Protein AF-A0A2D6Q7M4-F1 (afdb_monomer_lite)

Structure (mmCIF, N/CA/C/O backbone):
data_AF-A0A2D6Q7M4-F1
#
_entry.id   AF-A0A2D6Q7M4-F1
#
loop_
_atom_site.group_PDB
_atom_site.id
_atom_site.type_symbol
_atom_site.label_atom_id
_atom_site.label_alt_id
_atom_site.label_comp_id
_atom_site.label_asym_id
_atom_site.label_entity_id
_atom_site.label_seq_id
_atom_site.pdbx_PDB_ins_code
_atom_site.Cartn_x
_atom_site.Cartn_y
_atom_site.Cartn_z
_atom_site.occupancy
_atom_site.B_iso_or_equiv
_atom_site.auth_seq_id
_atom_site.auth_comp_id
_atom_site.auth_asym_id
_atom_site.auth_atom_id
_atom_site.pdbx_PDB_model_num
ATOM 1 N N . MET A 1 1 ? -17.958 -10.538 -8.374 1.00 34.22 1 MET A N 1
ATOM 2 C CA . MET A 1 1 ? -17.768 -9.657 -7.205 1.00 34.22 1 MET A CA 1
ATOM 3 C C . MET A 1 1 ? -17.890 -10.522 -5.965 1.00 34.22 1 MET A C 1
ATOM 5 O O . MET A 1 1 ? -18.930 -11.146 -5.793 1.00 34.22 1 MET A O 1
ATOM 9 N N . ALA A 1 2 ? -16.810 -10.677 -5.197 1.00 39.53 2 ALA A N 1
ATOM 10 C CA . ALA A 1 2 ? -16.852 -11.401 -3.929 1.00 39.53 2 ALA A CA 1
ATOM 11 C C . ALA A 1 2 ? -17.559 -10.522 -2.887 1.00 39.53 2 ALA A C 1
ATOM 13 O O . ALA A 1 2 ? -17.272 -9.333 -2.794 1.00 39.53 2 ALA A O 1
ATOM 14 N N . TYR A 1 3 ? -18.517 -11.087 -2.154 1.00 42.38 3 TYR A N 1
ATOM 15 C CA . TYR A 1 3 ? -19.223 -10.378 -1.090 1.00 42.38 3 TYR A CA 1
ATOM 16 C C . TYR A 1 3 ? -18.266 -10.166 0.087 1.00 42.38 3 TYR A C 1
ATOM 18 O O . TYR A 1 3 ? -17.874 -11.138 0.734 1.00 42.38 3 TYR A O 1
ATOM 26 N N . LEU A 1 4 ? -17.894 -8.912 0.359 1.00 48.47 4 LEU A N 1
ATOM 27 C CA . LEU A 1 4 ? -17.073 -8.555 1.515 1.00 48.47 4 LEU A CA 1
ATOM 28 C C . LEU A 1 4 ? -17.802 -8.967 2.797 1.00 48.47 4 LEU A C 1
ATOM 30 O O . LEU A 1 4 ? -18.926 -8.538 3.072 1.00 48.47 4 LEU A O 1
ATOM 34 N N . ASN A 1 5 ? -17.164 -9.815 3.603 1.00 51.78 5 ASN A N 1
ATOM 35 C CA . ASN A 1 5 ? -17.681 -10.137 4.922 1.00 51.78 5 ASN A CA 1
ATOM 36 C C . ASN A 1 5 ? -17.355 -8.978 5.866 1.00 51.78 5 ASN A C 1
ATOM 38 O O . ASN A 1 5 ? -16.282 -8.921 6.469 1.00 51.78 5 ASN A O 1
ATOM 42 N N . LEU A 1 6 ? -18.298 -8.047 5.995 1.00 57.44 6 LEU A N 1
ATOM 43 C CA . LEU A 1 6 ? -18.108 -6.844 6.799 1.00 57.44 6 LEU A CA 1
ATOM 44 C C . LEU A 1 6 ? -17.857 -7.149 8.282 1.00 57.44 6 LEU A C 1
ATOM 46 O O . LEU A 1 6 ? -17.349 -6.276 8.968 1.00 57.44 6 LEU A O 1
ATOM 50 N N . ASN A 1 7 ? -18.153 -8.356 8.789 1.00 57.91 7 ASN A N 1
ATOM 51 C CA . ASN A 1 7 ? -17.994 -8.717 10.207 1.00 57.91 7 ASN A CA 1
ATOM 52 C C . ASN A 1 7 ? -16.556 -9.046 10.640 1.00 57.91 7 ASN A C 1
ATOM 54 O O . ASN A 1 7 ? -16.336 -9.315 11.822 1.00 57.91 7 ASN A O 1
ATOM 58 N N . LYS A 1 8 ? -15.587 -9.040 9.722 1.00 81.75 8 LYS A N 1
ATOM 59 C CA . LYS A 1 8 ? -14.174 -9.317 10.012 1.00 81.75 8 LYS A CA 1
ATOM 60 C C . LYS A 1 8 ? -13.325 -8.052 9.892 1.00 81.75 8 LYS A C 1
ATOM 62 O O . LYS A 1 8 ? -13.772 -7.050 9.341 1.00 81.75 8 LYS A O 1
ATOM 67 N N . PHE A 1 9 ? -12.113 -8.105 10.439 1.00 90.75 9 PHE A N 1
ATOM 68 C CA . PHE A 1 9 ? -11.094 -7.111 10.112 1.00 90.75 9 PHE A CA 1
ATOM 69 C C . PHE A 1 9 ? -10.709 -7.235 8.637 1.00 90.75 9 PHE A C 1
ATOM 71 O O . PHE A 1 9 ? -10.674 -8.343 8.103 1.00 90.75 9 PHE A O 1
ATOM 78 N N . HIS A 1 10 ? -10.405 -6.099 8.020 1.00 94.69 10 HIS A N 1
ATOM 79 C CA . HIS A 1 10 ? -9.855 -6.007 6.671 1.00 94.69 10 HIS A CA 1
ATOM 80 C C . HIS A 1 10 ? -8.470 -5.391 6.747 1.00 94.69 10 HIS A C 1
ATOM 82 O O . HIS A 1 10 ? -8.226 -4.454 7.513 1.00 94.69 10 HIS A O 1
ATOM 88 N N . TYR A 1 11 ? -7.564 -5.942 5.960 1.00 96.69 11 TYR A N 1
ATOM 89 C CA . TYR A 1 11 ? -6.161 -5.587 5.947 1.00 96.69 11 TYR A CA 1
ATOM 90 C C . TYR A 1 11 ? -5.856 -4.794 4.685 1.00 96.69 11 TYR A C 1
ATOM 92 O O . TYR A 1 11 ? -6.189 -5.220 3.581 1.00 96.69 11 TYR A O 1
ATOM 100 N N . PHE A 1 12 ? -5.181 -3.665 4.860 1.00 97.62 12 PHE A N 1
ATOM 101 C CA . PHE A 1 12 ? -4.777 -2.765 3.790 1.00 97.62 12 PHE A CA 1
ATOM 102 C C . PHE A 1 12 ? -3.256 -2.661 3.779 1.00 97.62 12 PHE A C 1
ATOM 104 O O . PHE A 1 12 ? -2.661 -2.339 4.802 1.00 97.62 12 PHE A O 1
ATOM 111 N N . GLY A 1 13 ? -2.621 -2.944 2.647 1.00 97.38 13 GLY A N 1
ATOM 112 C CA . GLY A 1 13 ? -1.181 -2.797 2.439 1.00 97.38 13 GLY A CA 1
ATOM 113 C C . GLY A 1 13 ? -0.891 -1.611 1.537 1.00 97.38 13 GLY A C 1
ATOM 114 O O . GLY A 1 13 ? -1.535 -1.464 0.501 1.00 97.38 13 GLY A O 1
ATOM 115 N N . PHE A 1 14 ? 0.077 -0.787 1.921 1.00 96.25 14 PHE A N 1
ATOM 116 C CA . PHE A 1 14 ? 0.452 0.415 1.191 1.00 96.25 14 PHE A CA 1
ATOM 117 C C . PHE A 1 14 ? 1.940 0.451 0.891 1.00 96.25 14 PHE A C 1
ATOM 119 O O . PHE A 1 14 ? 2.765 0.271 1.789 1.00 96.25 14 PHE A O 1
ATOM 126 N N . ASP A 1 15 ? 2.253 0.784 -0.356 1.00 94.31 15 ASP A N 1
ATOM 127 C CA . ASP A 1 15 ? 3.590 1.185 -0.771 1.00 94.31 15 ASP A CA 1
ATOM 128 C C . ASP A 1 15 ? 3.511 2.236 -1.888 1.00 94.31 15 ASP A C 1
ATOM 130 O O . ASP A 1 15 ? 2.469 2.445 -2.528 1.00 94.31 15 ASP A O 1
ATOM 134 N N . GLU A 1 16 ? 4.618 2.933 -2.108 1.00 89.44 16 GLU A N 1
ATOM 135 C CA . GLU A 1 16 ? 4.737 4.026 -3.049 1.00 89.44 16 GLU A CA 1
ATOM 136 C C . GLU A 1 16 ? 5.893 3.832 -4.035 1.00 89.44 16 GLU A C 1
ATOM 138 O O . GLU A 1 16 ? 6.992 3.393 -3.708 1.00 89.44 16 GLU A O 1
ATOM 143 N N . SER A 1 17 ? 5.675 4.249 -5.280 1.00 84.94 17 SER A N 1
ATOM 144 C CA . SER A 1 17 ? 6.716 4.273 -6.298 1.00 84.94 17 SER A CA 1
ATOM 145 C C . SER A 1 17 ? 6.832 5.661 -6.919 1.00 84.94 17 SER A C 1
ATOM 147 O O . SER A 1 17 ? 5.841 6.217 -7.411 1.00 84.94 17 SER A O 1
ATOM 149 N N . PRO A 1 18 ? 8.036 6.258 -6.944 1.00 80.69 18 PRO A N 1
ATOM 150 C CA . PRO A 1 18 ? 8.239 7.515 -7.643 1.00 80.69 18 PRO A CA 1
ATOM 151 C C . PRO A 1 18 ? 8.069 7.289 -9.144 1.00 80.69 18 PRO A C 1
ATOM 153 O O . PRO A 1 18 ? 8.529 6.284 -9.684 1.00 80.69 18 PRO A O 1
ATOM 156 N N . ILE A 1 19 ? 7.473 8.250 -9.849 1.00 72.06 19 ILE A N 1
ATOM 157 C CA . ILE A 1 19 ? 7.369 8.202 -11.314 1.00 72.06 19 ILE A CA 1
ATOM 158 C C . ILE A 1 19 ? 8.731 8.544 -11.944 1.00 72.06 19 ILE A C 1
ATOM 160 O O . ILE A 1 19 ? 9.116 7.911 -12.913 1.00 72.06 19 ILE A O 1
ATOM 164 N N . GLY A 1 20 ? 9.559 9.390 -11.326 1.00 63.56 20 GLY A N 1
ATOM 165 C CA . GLY A 1 20 ? 10.880 9.766 -11.858 1.00 63.56 20 GLY A CA 1
ATOM 166 C C . GLY A 1 20 ? 10.813 10.861 -12.936 1.00 63.56 20 GLY A C 1
ATOM 167 O O . GLY A 1 20 ? 9.737 11.213 -13.414 1.00 63.56 20 GLY A O 1
ATOM 168 N N . GLY A 1 21 ? 11.969 11.445 -13.280 1.00 57.97 21 GLY A N 1
ATOM 169 C CA . GLY A 1 21 ? 12.084 12.605 -14.181 1.00 57.97 21 GLY A CA 1
ATOM 170 C C . GLY A 1 21 ? 11.913 13.967 -13.484 1.00 57.97 21 GLY A C 1
ATOM 171 O O . GLY A 1 21 ? 11.967 14.075 -12.260 1.00 57.97 21 GLY A O 1
ATOM 172 N N . ASN A 1 22 ? 11.708 15.037 -14.264 1.00 48.62 22 ASN A N 1
ATOM 173 C CA . ASN A 1 22 ? 11.383 16.373 -13.730 1.00 48.62 22 ASN A CA 1
ATOM 174 C C . ASN A 1 22 ? 9.981 16.441 -13.103 1.00 48.62 22 ASN A C 1
ATOM 176 O O . ASN A 1 22 ? 9.706 17.350 -12.317 1.00 48.62 22 ASN A O 1
ATOM 180 N N . SER A 1 23 ? 9.108 15.482 -13.432 1.00 51.06 23 SER A N 1
ATOM 181 C CA . SER A 1 23 ? 7.835 15.292 -12.754 1.00 51.06 23 SER A CA 1
ATOM 182 C C . SER A 1 23 ? 8.093 14.620 -11.422 1.00 51.06 23 SE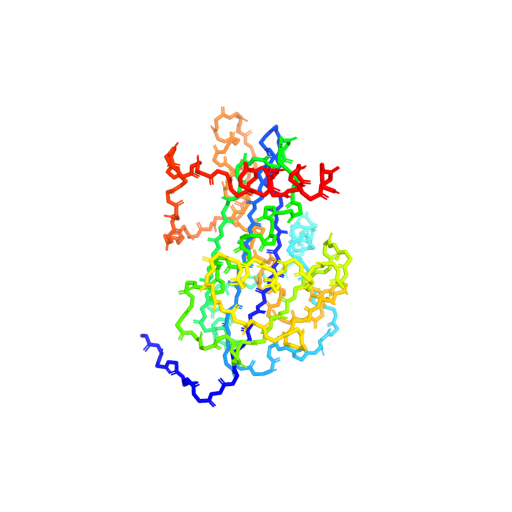R A C 1
ATOM 184 O O . SER A 1 23 ? 8.378 13.431 -11.332 1.00 51.06 23 SER A O 1
ATOM 186 N N . SER A 1 24 ? 7.961 15.392 -10.368 1.00 59.88 24 SER A N 1
ATOM 187 C CA . SER A 1 24 ? 7.994 14.961 -8.983 1.00 59.88 24 SER A CA 1
ATOM 188 C C . SER A 1 24 ? 6.798 14.091 -8.574 1.00 59.88 24 SER A C 1
ATOM 190 O O . SER A 1 24 ? 6.179 14.309 -7.537 1.00 59.88 24 SER A O 1
ATOM 192 N N . GLY A 1 25 ? 6.375 13.197 -9.456 1.00 69.94 25 GLY A N 1
ATOM 193 C CA . GLY A 1 25 ? 5.167 12.421 -9.291 1.00 69.94 25 GLY A CA 1
ATOM 194 C C . GLY A 1 25 ? 5.395 11.199 -8.416 1.00 69.94 25 GLY A C 1
ATOM 195 O O . GLY A 1 25 ? 6.472 10.597 -8.442 1.00 69.94 25 GLY A O 1
ATOM 196 N N . LEU A 1 26 ? 4.359 10.827 -7.680 1.00 77.69 26 LEU A N 1
ATOM 197 C CA . LEU A 1 26 ? 4.307 9.627 -6.856 1.00 77.69 26 LEU A CA 1
ATOM 198 C C . LEU A 1 26 ? 3.099 8.802 -7.287 1.00 77.69 26 LEU A C 1
ATOM 200 O O . LEU A 1 26 ? 2.034 9.373 -7.525 1.00 77.69 26 LEU A O 1
ATOM 204 N N . VAL A 1 27 ? 3.262 7.489 -7.374 1.00 80.75 27 VAL A N 1
ATOM 205 C CA . VAL A 1 27 ? 2.150 6.540 -7.358 1.00 80.75 27 VAL A CA 1
ATOM 206 C C . VAL A 1 27 ? 2.122 5.905 -5.984 1.00 80.75 27 VAL A C 1
ATOM 208 O O . VAL A 1 27 ? 3.151 5.418 -5.530 1.00 80.75 27 VAL A O 1
ATOM 211 N N . LEU A 1 28 ? 0.960 5.897 -5.351 1.00 87.00 28 LEU A N 1
ATOM 212 C CA . LEU A 1 28 ? 0.716 5.158 -4.125 1.00 87.00 28 LEU A CA 1
ATOM 213 C C . LEU A 1 28 ? -0.323 4.084 -4.430 1.00 87.00 28 LEU A C 1
ATOM 215 O O . LEU A 1 28 ? -1.364 4.390 -5.016 1.00 87.00 28 LEU A O 1
ATOM 219 N N . ALA A 1 29 ? -0.012 2.837 -4.095 1.00 88.38 29 ALA A N 1
ATOM 220 C CA . ALA A 1 29 ? -0.915 1.710 -4.275 1.00 88.38 29 ALA A CA 1
ATOM 221 C C . ALA A 1 29 ? -1.411 1.214 -2.917 1.00 88.38 29 ALA A C 1
ATOM 223 O O . ALA A 1 29 ? -0.692 1.255 -1.921 1.00 88.38 29 ALA A O 1
ATOM 224 N N . CYS A 1 30 ? -2.648 0.741 -2.915 1.00 92.00 30 CYS A N 1
ATOM 225 C CA . CYS A 1 30 ? -3.329 0.103 -1.808 1.00 92.00 30 CYS A CA 1
ATOM 226 C C . CYS A 1 30 ? -3.750 -1.293 -2.255 1.00 92.00 30 CYS A C 1
ATOM 228 O O . CYS A 1 30 ? -4.351 -1.444 -3.315 1.00 92.00 30 CYS A O 1
ATOM 230 N N . THR A 1 31 ? -3.459 -2.304 -1.455 1.00 91.56 31 THR A N 1
ATOM 231 C CA . THR A 1 31 ? -3.944 -3.676 -1.638 1.00 91.56 31 THR A CA 1
ATOM 232 C C . THR A 1 31 ? -4.795 -4.074 -0.453 1.00 91.56 31 THR A C 1
ATOM 234 O O . THR A 1 31 ? -4.402 -3.813 0.680 1.00 91.56 31 T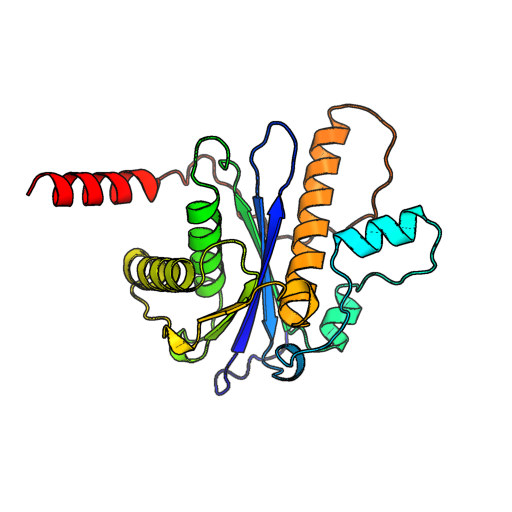HR A O 1
ATOM 237 N N . GLU A 1 32 ? -5.906 -4.751 -0.697 1.00 92.12 32 GLU A N 1
ATOM 238 C CA . GLU A 1 32 ? -6.913 -5.063 0.314 1.00 92.12 32 GLU A CA 1
ATOM 239 C C . GLU A 1 32 ? -7.204 -6.568 0.365 1.00 92.12 32 GLU A C 1
ATOM 241 O O . GLU A 1 32 ? -7.219 -7.266 -0.657 1.00 92.12 32 GLU A O 1
ATOM 246 N N . THR A 1 33 ? -7.422 -7.082 1.574 1.00 93.31 33 THR A N 1
ATOM 247 C CA . THR A 1 33 ? -7.792 -8.479 1.818 1.00 93.31 33 THR A CA 1
ATOM 248 C C . THR A 1 33 ? -8.485 -8.665 3.171 1.00 93.31 33 THR A C 1
ATOM 250 O O . THR A 1 33 ? -8.200 -7.940 4.122 1.00 93.31 33 THR A O 1
ATOM 253 N N . ASP A 1 34 ? -9.337 -9.682 3.296 1.00 92.44 34 ASP A N 1
ATOM 254 C CA . ASP A 1 34 ? -9.815 -10.208 4.583 1.00 92.44 34 ASP A CA 1
ATOM 255 C C . ASP A 1 34 ? -9.014 -11.443 5.059 1.00 92.44 34 ASP A C 1
ATOM 257 O O . ASP A 1 34 ? -9.292 -12.016 6.118 1.00 92.44 34 ASP A O 1
ATOM 261 N N . ASP A 1 35 ? -7.989 -11.844 4.298 1.00 92.81 35 ASP A N 1
ATOM 262 C CA . ASP A 1 35 ? -7.114 -12.975 4.581 1.00 92.81 35 ASP A CA 1
ATOM 263 C C . ASP A 1 35 ? -5.923 -12.555 5.447 1.00 92.81 35 ASP A C 1
ATOM 265 O O . ASP A 1 35 ? -4.924 -11.994 4.981 1.00 92.81 35 ASP A O 1
ATOM 269 N N . SER A 1 36 ? -5.991 -12.905 6.732 1.00 93.19 36 SER A N 1
ATOM 270 C CA . SER A 1 36 ? -4.927 -12.611 7.690 1.00 93.19 36 SER A CA 1
ATOM 271 C C . SER A 1 36 ? -3.585 -13.269 7.344 1.00 93.19 36 SER A C 1
ATOM 273 O O . SER A 1 36 ? -2.557 -12.843 7.857 1.00 93.19 36 SER A O 1
ATOM 275 N N . ARG A 1 37 ? -3.531 -14.271 6.456 1.00 94.56 37 ARG A N 1
ATOM 276 C CA . ARG A 1 37 ? -2.257 -14.899 6.047 1.00 94.56 37 ARG A CA 1
ATOM 277 C C . ARG A 1 37 ? -1.358 -13.953 5.251 1.00 94.56 37 ARG A C 1
ATOM 279 O O . ARG A 1 37 ? -0.150 -14.181 5.168 1.00 94.56 37 ARG A O 1
ATOM 286 N N . LEU A 1 38 ? -1.922 -12.906 4.643 1.00 93.62 38 LEU A N 1
ATOM 287 C CA . LEU A 1 38 ? -1.165 -11.924 3.859 1.00 93.62 38 LEU A CA 1
ATOM 288 C C . LEU A 1 38 ? -0.503 -10.831 4.711 1.00 93.62 38 LEU A C 1
ATOM 290 O O . LEU A 1 38 ? 0.324 -10.084 4.187 1.00 93.62 38 LEU A O 1
ATOM 294 N N . ILE A 1 39 ? -0.803 -10.771 6.012 1.00 93.62 39 ILE A N 1
ATOM 295 C CA . ILE A 1 39 ? -0.115 -9.895 6.976 1.00 93.62 39 ILE A CA 1
ATOM 296 C C . ILE A 1 39 ? 0.924 -10.635 7.832 1.00 93.62 39 ILE A C 1
ATOM 298 O O . ILE A 1 39 ? 1.601 -10.027 8.663 1.00 93.62 39 ILE A O 1
ATOM 302 N N . GLU A 1 40 ? 1.055 -11.951 7.658 1.00 92.69 40 GLU A N 1
ATOM 303 C CA . GLU A 1 40 ? 2.058 -12.747 8.358 1.00 92.69 40 GLU A CA 1
ATOM 304 C C . GLU A 1 40 ? 3.451 -12.448 7.802 1.00 92.69 40 GLU A C 1
ATOM 306 O O . GLU A 1 40 ? 3.675 -12.477 6.588 1.00 92.69 40 GLU A O 1
ATOM 311 N N . LYS A 1 41 ? 4.405 -12.182 8.704 1.00 88.06 41 LYS A N 1
ATOM 312 C CA . LYS A 1 41 ? 5.791 -11.918 8.314 1.00 88.06 41 LYS A CA 1
ATOM 313 C C . LYS A 1 41 ? 6.386 -13.128 7.598 1.00 88.06 41 LYS A C 1
ATOM 315 O O . LYS A 1 41 ? 6.470 -14.217 8.161 1.00 88.06 41 LYS A O 1
ATOM 320 N N . ARG A 1 42 ? 6.871 -12.902 6.382 1.00 87.81 42 ARG A N 1
ATOM 321 C CA . ARG A 1 42 ? 7.678 -13.831 5.592 1.00 87.81 42 ARG A CA 1
ATOM 322 C C . ARG A 1 42 ? 9.092 -13.289 5.453 1.00 87.81 42 ARG A C 1
ATOM 324 O O . ARG A 1 42 ? 9.337 -12.096 5.603 1.00 87.81 42 ARG A O 1
ATOM 331 N N . THR A 1 43 ? 10.037 -14.174 5.183 1.00 77.50 43 THR A N 1
ATOM 332 C CA . THR A 1 43 ? 11.415 -13.794 4.876 1.00 77.50 43 THR A CA 1
ATOM 333 C C . THR A 1 43 ? 11.627 -13.818 3.366 1.00 77.50 43 THR A C 1
ATOM 335 O O . THR A 1 43 ? 11.047 -14.646 2.666 1.00 77.50 43 THR A O 1
ATOM 338 N N . ASN A 1 44 ? 12.483 -12.919 2.875 1.00 79.81 44 ASN A N 1
ATOM 339 C CA . ASN A 1 44 ? 13.004 -12.924 1.505 1.00 79.81 44 ASN A CA 1
ATOM 340 C C . ASN A 1 44 ? 11.961 -12.712 0.393 1.00 79.81 44 ASN A C 1
ATOM 342 O O . ASN A 1 44 ? 12.085 -13.299 -0.682 1.00 79.81 44 ASN A O 1
ATOM 346 N N . LEU A 1 45 ? 10.948 -11.865 0.610 1.00 86.56 45 LEU A N 1
ATOM 347 C CA . LEU A 1 45 ? 10.143 -11.396 -0.518 1.00 86.56 45 LEU A CA 1
ATOM 348 C C . LEU A 1 45 ? 10.996 -10.460 -1.378 1.00 86.56 45 LEU A C 1
ATOM 350 O O . LEU A 1 45 ? 11.648 -9.548 -0.867 1.00 86.56 45 LEU A O 1
ATOM 354 N N . LEU A 1 46 ? 10.984 -10.691 -2.687 1.00 83.50 46 LEU A N 1
ATOM 355 C CA . LEU A 1 46 ? 11.632 -9.800 -3.640 1.00 83.50 46 LEU A CA 1
ATOM 356 C C . LEU A 1 46 ? 10.771 -8.550 -3.812 1.00 83.50 46 LEU A C 1
ATOM 358 O O . LEU A 1 46 ? 9.574 -8.660 -4.099 1.00 83.50 46 LEU A O 1
ATOM 362 N N . LYS A 1 47 ? 11.374 -7.369 -3.655 1.00 83.38 47 LYS A N 1
ATOM 363 C CA . LYS A 1 47 ? 10.705 -6.101 -3.990 1.00 83.38 47 LYS A CA 1
ATOM 364 C C . LYS A 1 47 ? 10.695 -5.899 -5.505 1.00 83.38 47 LYS A C 1
ATOM 366 O O . LYS A 1 47 ? 11.485 -6.496 -6.238 1.00 83.38 47 LYS A O 1
ATOM 371 N N . ALA A 1 48 ? 9.838 -5.014 -5.999 1.00 75.94 48 ALA A N 1
ATOM 372 C CA . ALA A 1 48 ? 9.648 -4.725 -7.418 1.00 75.94 48 ALA A CA 1
ATOM 373 C C . ALA A 1 48 ? 10.959 -4.412 -8.164 1.00 75.94 48 ALA A C 1
ATOM 375 O O . ALA A 1 48 ? 11.156 -4.841 -9.303 1.00 75.94 48 ALA A O 1
ATOM 376 N N . ALA A 1 49 ? 11.872 -3.686 -7.512 1.00 73.19 49 ALA A N 1
ATOM 377 C CA . ALA A 1 49 ? 13.180 -3.349 -8.069 1.00 73.19 49 ALA A CA 1
ATOM 378 C C . ALA A 1 49 ? 14.078 -4.582 -8.284 1.00 73.19 49 ALA A C 1
ATOM 380 O O . ALA A 1 49 ? 14.797 -4.636 -9.285 1.00 73.19 49 ALA A O 1
ATOM 381 N N . ASP A 1 50 ? 13.997 -5.576 -7.394 1.00 75.38 50 ASP A N 1
ATOM 382 C CA . ASP A 1 50 ? 14.820 -6.786 -7.450 1.00 75.38 50 ASP A CA 1
ATOM 383 C C . ASP A 1 50 ? 14.428 -7.637 -8.666 1.00 75.38 50 ASP A C 1
ATOM 385 O O . ASP A 1 50 ? 15.294 -8.091 -9.409 1.00 75.38 50 ASP A O 1
ATOM 389 N N . TYR A 1 51 ? 13.125 -7.752 -8.961 1.00 71.44 51 TYR A N 1
ATOM 390 C CA . TYR A 1 51 ? 12.649 -8.455 -10.160 1.00 71.44 51 TYR A CA 1
ATOM 391 C C . TYR A 1 51 ? 13.258 -7.898 -11.448 1.00 71.44 51 TYR A C 1
ATOM 393 O O . TYR A 1 51 ? 13.593 -8.652 -12.353 1.00 71.44 51 TYR A O 1
ATOM 401 N N . ILE A 1 52 ? 13.421 -6.579 -11.556 1.00 68.50 52 ILE A N 1
ATOM 402 C CA . ILE A 1 52 ? 13.998 -5.967 -12.761 1.00 68.50 52 ILE A CA 1
ATOM 403 C C . ILE A 1 52 ? 15.484 -6.236 -12.864 1.00 68.50 52 ILE A C 1
ATOM 405 O O . ILE A 1 52 ? 15.985 -6.424 -13.972 1.00 68.50 52 ILE A O 1
ATOM 409 N N . HIS A 1 53 ? 16.183 -6.204 -11.733 1.00 66.56 53 HIS A N 1
ATOM 410 C CA . HIS A 1 53 ? 17.597 -6.526 -11.702 1.00 66.56 53 HIS A CA 1
ATOM 411 C C . HIS A 1 53 ? 17.825 -7.961 -12.180 1.00 66.56 53 HIS A C 1
ATOM 413 O O . HIS A 1 53 ? 18.557 -8.150 -13.146 1.00 66.56 53 HIS A O 1
ATOM 419 N N . LEU A 1 54 ? 17.082 -8.916 -11.621 1.00 69.56 54 LEU A N 1
ATOM 420 C CA . LEU A 1 54 ? 17.166 -10.335 -11.972 1.00 69.56 54 LEU A CA 1
ATOM 421 C C . LEU A 1 54 ? 16.775 -10.594 -13.436 1.00 69.56 54 LEU A C 1
ATOM 423 O O . LEU A 1 54 ? 17.505 -11.258 -14.167 1.00 69.56 54 LEU A O 1
ATOM 427 N N . ILE A 1 55 ? 15.694 -9.974 -13.929 1.00 67.50 55 ILE A N 1
ATOM 428 C CA . ILE A 1 55 ? 15.313 -10.064 -15.353 1.00 67.50 55 ILE A CA 1
ATOM 429 C C . ILE A 1 55 ? 16.432 -9.537 -16.268 1.00 67.50 55 ILE A C 1
ATOM 431 O O . ILE A 1 55 ? 16.660 -10.089 -17.343 1.00 67.50 55 ILE A O 1
ATOM 435 N N . ARG A 1 56 ? 17.135 -8.465 -15.877 1.00 66.94 56 ARG A N 1
ATOM 436 C CA . ARG A 1 56 ? 18.263 -7.918 -16.657 1.00 66.94 56 ARG A CA 1
ATOM 437 C C . ARG A 1 56 ? 19.485 -8.827 -16.643 1.00 66.94 56 ARG A C 1
ATOM 439 O O . ARG A 1 56 ? 20.234 -8.818 -17.614 1.00 66.94 56 ARG A O 1
ATOM 446 N N . GLU A 1 57 ? 19.678 -9.576 -15.567 1.00 75.25 57 GLU A N 1
ATOM 447 C CA . GLU A 1 57 ? 20.741 -10.574 -15.434 1.00 75.25 57 GLU A CA 1
ATOM 448 C C . GLU A 1 57 ? 20.421 -11.879 -16.177 1.00 75.25 57 GLU A C 1
ATOM 450 O O . GLU A 1 57 ? 21.282 -12.745 -16.297 1.00 75.25 57 GLU A O 1
ATOM 455 N N . GLY A 1 58 ? 19.221 -11.990 -16.759 1.00 71.62 58 GLY A N 1
ATOM 456 C CA . GLY A 1 58 ? 18.796 -13.154 -17.533 1.00 71.62 58 GLY A CA 1
ATOM 457 C C . GLY A 1 58 ? 18.241 -14.291 -16.675 1.00 71.62 58 GLY A C 1
ATOM 458 O O . GLY A 1 58 ? 18.091 -15.401 -17.178 1.00 71.62 58 GLY A O 1
ATOM 459 N N . GLU A 1 59 ? 17.926 -14.027 -15.406 1.00 72.56 59 GLU A N 1
ATOM 460 C CA . GLU A 1 59 ? 17.304 -14.998 -14.506 1.00 72.56 59 GLU A CA 1
ATOM 461 C C . GLU A 1 59 ? 15.857 -15.299 -14.939 1.00 72.56 59 GLU A C 1
ATOM 463 O O . GLU A 1 59 ? 15.065 -14.390 -15.223 1.00 72.56 59 GLU A O 1
ATOM 468 N N . GLU A 1 60 ? 15.478 -16.581 -14.942 1.00 72.12 60 GLU A N 1
ATOM 469 C CA . GLU A 1 60 ? 14.085 -16.996 -15.132 1.00 72.12 60 GLU A CA 1
ATOM 470 C C . GLU A 1 60 ? 13.284 -16.741 -13.851 1.00 72.12 60 GLU A C 1
ATOM 472 O O . GLU A 1 60 ? 13.166 -17.597 -12.974 1.00 72.12 60 GLU A O 1
ATOM 477 N N . ILE A 1 61 ? 12.713 -15.540 -13.741 1.00 72.06 61 ILE A N 1
ATOM 478 C CA . ILE A 1 61 ? 11.898 -15.140 -12.594 1.00 72.06 61 ILE A CA 1
ATOM 479 C C . ILE A 1 61 ? 10.462 -14.786 -12.986 1.00 72.06 61 ILE A C 1
ATOM 481 O O . ILE A 1 61 ? 10.199 -14.028 -13.922 1.00 72.06 61 ILE A O 1
ATOM 485 N N . VAL A 1 62 ? 9.503 -15.301 -12.213 1.00 71.62 62 VAL A N 1
ATOM 486 C CA . VAL A 1 62 ? 8.080 -14.996 -12.383 1.00 71.62 62 VAL A CA 1
ATOM 487 C C . VAL A 1 62 ? 7.696 -13.836 -11.472 1.00 71.62 62 VAL A C 1
ATOM 489 O O . VAL A 1 62 ? 7.581 -13.989 -10.259 1.00 71.62 62 VAL A O 1
ATOM 492 N N . VAL A 1 63 ? 7.448 -12.667 -12.064 1.00 72.88 63 VAL A N 1
ATOM 493 C CA . VAL A 1 63 ? 6.888 -11.525 -11.328 1.00 72.88 63 VAL A CA 1
ATOM 494 C C . VAL A 1 63 ? 5.406 -11.794 -11.037 1.00 72.88 63 VAL A C 1
ATOM 496 O O . VAL A 1 63 ? 4.660 -12.048 -11.990 1.00 72.88 63 VAL A O 1
ATOM 499 N N . PRO A 1 64 ? 4.930 -11.678 -9.782 1.00 73.88 64 PRO A N 1
ATOM 500 C CA . PRO A 1 64 ? 3.524 -11.886 -9.442 1.00 73.88 64 PRO A CA 1
ATOM 501 C C . PRO A 1 64 ? 2.564 -11.115 -10.366 1.00 73.88 64 PRO A C 1
ATOM 503 O O . PRO A 1 64 ? 2.679 -9.900 -10.553 1.00 73.88 64 PRO A O 1
ATOM 506 N N . SER A 1 65 ? 1.632 -11.824 -11.005 1.00 74.81 65 SER A N 1
ATOM 507 C CA . SER A 1 65 ? 0.529 -11.234 -11.775 1.00 74.81 65 SER A CA 1
ATOM 508 C C . SER A 1 65 ? -0.654 -10.926 -10.853 1.00 74.81 65 SER A C 1
ATOM 510 O O . SER A 1 65 ? -0.754 -11.512 -9.779 1.00 74.81 65 SER A O 1
ATOM 512 N N . LEU A 1 66 ? -1.578 -10.056 -11.275 1.00 71.44 66 LEU A N 1
ATOM 513 C CA . LEU A 1 66 ? -2.814 -9.804 -10.518 1.00 71.44 66 LEU A CA 1
ATOM 514 C C . LEU A 1 66 ? -3.621 -11.086 -10.290 1.00 71.44 66 LEU A C 1
ATOM 516 O O . LEU A 1 66 ? -4.110 -11.319 -9.191 1.00 71.44 66 LEU A O 1
ATOM 520 N N . PHE A 1 67 ? -3.693 -11.950 -11.305 1.00 70.00 67 PHE A N 1
ATOM 521 C CA . PHE A 1 67 ? -4.319 -13.262 -11.182 1.00 70.00 67 PHE A CA 1
ATOM 522 C C . PHE A 1 67 ? -3.660 -14.099 -10.076 1.00 70.00 67 PHE A C 1
ATOM 524 O O . PHE A 1 67 ? -4.349 -14.613 -9.198 1.00 70.00 67 PHE A O 1
ATOM 531 N N . ASN A 1 68 ? -2.324 -14.168 -10.059 1.00 76.12 68 ASN A N 1
ATOM 532 C CA . ASN A 1 68 ? -1.592 -14.887 -9.018 1.00 76.12 68 ASN A CA 1
ATOM 533 C C . ASN A 1 68 ? -1.798 -14.249 -7.637 1.00 76.12 68 ASN A C 1
ATOM 535 O O . ASN A 1 68 ? -1.954 -14.977 -6.663 1.00 76.12 68 ASN A O 1
ATOM 539 N N . MET A 1 69 ? -1.826 -12.918 -7.530 1.00 82.12 69 MET A N 1
ATOM 540 C CA . MET A 1 69 ? -2.108 -12.226 -6.266 1.00 82.12 69 MET A CA 1
ATOM 541 C C . MET A 1 69 ? -3.512 -12.570 -5.747 1.00 82.12 69 MET A C 1
ATOM 543 O O . MET A 1 69 ? -3.660 -12.902 -4.572 1.00 82.12 69 MET A O 1
ATOM 547 N N . GLY A 1 70 ? -4.520 -12.580 -6.627 1.00 73.31 70 GLY A N 1
ATOM 548 C CA . GLY A 1 70 ? -5.894 -12.969 -6.294 1.00 73.31 70 GLY A CA 1
ATOM 549 C C . GLY A 1 70 ? -6.005 -14.421 -5.825 1.00 73.31 70 GLY A C 1
ATOM 550 O O . GLY A 1 70 ? -6.620 -14.693 -4.797 1.00 73.31 70 GLY A O 1
ATOM 551 N N . LEU A 1 71 ? -5.321 -15.356 -6.497 1.00 81.00 71 LEU A N 1
ATOM 552 C CA . LEU A 1 71 ? -5.226 -16.752 -6.040 1.00 81.00 71 LEU A CA 1
ATOM 553 C C . LEU A 1 71 ? -4.559 -16.895 -4.662 1.00 81.00 71 LEU A C 1
ATOM 555 O O . LEU A 1 71 ? -4.810 -17.871 -3.959 1.00 81.00 71 LEU A O 1
ATOM 559 N N . ASN A 1 72 ? -3.721 -15.932 -4.273 1.00 85.69 72 ASN A N 1
ATOM 560 C CA . ASN A 1 72 ? -3.060 -15.891 -2.970 1.00 85.69 72 ASN A CA 1
ATOM 561 C C . ASN A 1 72 ? -3.848 -15.111 -1.902 1.00 85.69 72 ASN A C 1
ATOM 563 O O . ASN A 1 72 ? -3.330 -14.929 -0.805 1.00 85.69 72 ASN A O 1
ATOM 567 N N . GLY A 1 73 ? -5.083 -14.685 -2.187 1.00 84.62 73 GLY A N 1
ATOM 568 C CA . GLY A 1 73 ? -5.968 -14.048 -1.207 1.00 84.62 73 GLY A CA 1
ATOM 569 C C . GLY A 1 73 ? -6.081 -12.528 -1.323 1.00 84.62 73 GLY A C 1
ATOM 570 O O . GLY A 1 73 ? -6.750 -11.916 -0.496 1.00 84.62 73 GLY A O 1
ATOM 571 N N . LEU A 1 74 ? -5.470 -11.888 -2.329 1.00 82.38 74 LEU A N 1
ATOM 572 C CA . LEU A 1 74 ? -5.740 -10.472 -2.600 1.00 82.38 74 LEU A CA 1
ATOM 573 C C . LEU A 1 74 ? -7.208 -10.308 -3.032 1.00 82.38 74 LEU A C 1
ATOM 575 O O . LEU A 1 74 ? -7.636 -10.937 -3.999 1.00 82.38 74 LEU A O 1
ATOM 579 N N . SER A 1 75 ? -7.968 -9.462 -2.335 1.00 82.44 75 SER A N 1
ATOM 580 C CA . SER A 1 75 ? -9.382 -9.209 -2.652 1.00 82.44 75 SER A CA 1
ATOM 581 C C . SER A 1 75 ? -9.538 -8.104 -3.693 1.00 82.44 75 SER A C 1
ATOM 583 O O . SER A 1 75 ? -10.258 -8.265 -4.679 1.00 82.44 75 SER A O 1
ATOM 585 N N . SER A 1 76 ? -8.827 -7.001 -3.488 1.00 81.00 76 SER A N 1
ATOM 586 C CA . SER A 1 76 ? -8.922 -5.781 -4.291 1.00 81.00 76 SER A CA 1
ATOM 587 C C . SER A 1 76 ? -7.620 -4.992 -4.210 1.00 81.00 76 SER A C 1
ATOM 589 O O . SER A 1 76 ? -6.743 -5.260 -3.386 1.00 81.00 76 SER A O 1
ATOM 591 N N . TYR A 1 77 ? -7.469 -4.019 -5.102 1.00 82.81 77 TYR A N 1
ATOM 592 C CA . TYR A 1 77 ? -6.422 -3.014 -5.009 1.00 82.81 77 TYR A CA 1
ATOM 593 C C . TYR A 1 77 ? -6.931 -1.695 -5.592 1.00 82.81 77 TYR A C 1
ATOM 595 O O . TYR A 1 77 ? -7.761 -1.690 -6.500 1.00 82.81 77 TYR A O 1
ATOM 603 N N . SER A 1 78 ? -6.372 -0.594 -5.107 1.00 76.25 78 SER A N 1
ATOM 604 C CA . SER A 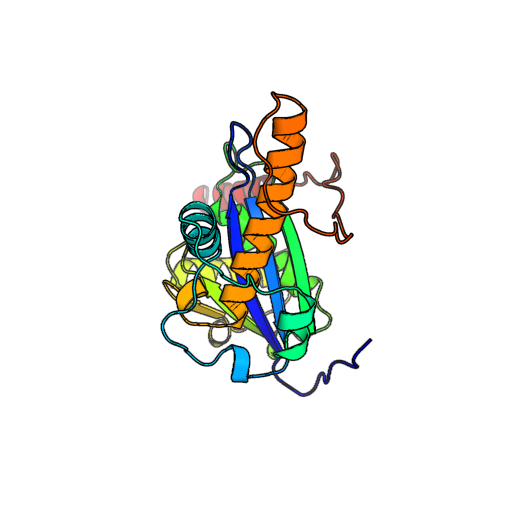1 78 ? -6.641 0.768 -5.564 1.00 76.25 78 SER A CA 1
ATOM 605 C C . SER A 1 78 ? -5.322 1.528 -5.664 1.00 76.25 78 SER A C 1
ATOM 607 O O . SER A 1 78 ? -4.305 1.111 -5.109 1.00 76.25 78 SER A O 1
ATOM 609 N N . TRP A 1 79 ? -5.284 2.637 -6.393 1.00 81.12 79 TRP A N 1
ATOM 610 C CA . TRP A 1 79 ? -4.069 3.439 -6.503 1.00 81.12 79 TRP A CA 1
ATOM 611 C C . TRP A 1 79 ? -4.396 4.898 -6.780 1.00 81.12 79 TRP A C 1
ATOM 613 O O . TRP A 1 79 ? -5.439 5.231 -7.335 1.00 81.12 79 TRP A O 1
ATOM 623 N N . ILE A 1 80 ? -3.465 5.777 -6.430 1.00 71.69 80 ILE A N 1
ATOM 624 C CA . ILE A 1 80 ? -3.571 7.207 -6.699 1.00 71.69 80 ILE A CA 1
ATOM 625 C C . ILE A 1 80 ? -2.227 7.761 -7.149 1.00 71.69 80 ILE A C 1
ATOM 627 O O . ILE A 1 80 ? -1.155 7.279 -6.772 1.00 71.69 80 ILE A O 1
ATOM 631 N N . ARG A 1 81 ? -2.283 8.789 -7.994 1.00 76.12 81 ARG A N 1
ATOM 632 C CA . ARG A 1 81 ? -1.111 9.508 -8.484 1.00 76.12 81 ARG A CA 1
ATOM 633 C C . ARG A 1 81 ? -1.113 10.943 -7.974 1.00 76.12 81 ARG A C 1
ATOM 635 O O . ARG A 1 81 ? -2.036 11.704 -8.247 1.00 76.12 81 ARG A O 1
ATOM 642 N N . SER A 1 82 ? -0.014 11.350 -7.347 1.00 68.19 82 SER A N 1
ATOM 643 C CA . SER A 1 82 ? 0.260 12.753 -7.029 1.00 68.19 82 SER A CA 1
ATOM 644 C C . SER A 1 82 ? 1.192 13.361 -8.074 1.00 68.19 82 SER A C 1
ATOM 646 O O . SER A 1 82 ? 2.228 12.785 -8.394 1.00 68.19 82 SER A O 1
ATOM 648 N N . ASN A 1 83 ? 0.847 14.540 -8.602 1.00 60.34 83 ASN A N 1
ATOM 649 C CA . ASN A 1 83 ? 1.621 15.243 -9.637 1.00 60.34 83 ASN A CA 1
ATOM 650 C C . ASN A 1 83 ? 2.556 16.343 -9.096 1.00 60.34 83 ASN A C 1
ATOM 652 O O . ASN A 1 83 ? 3.241 16.989 -9.885 1.00 60.34 83 ASN A O 1
ATOM 656 N N . ARG A 1 84 ? 2.598 16.587 -7.775 1.00 51.88 84 ARG A N 1
ATOM 657 C CA . ARG A 1 84 ? 3.170 17.825 -7.195 1.00 51.88 84 ARG A CA 1
ATOM 658 C C . ARG A 1 84 ? 4.385 17.665 -6.265 1.00 51.88 84 ARG A C 1
ATOM 660 O O . ARG A 1 84 ? 4.752 18.628 -5.609 1.00 51.88 84 ARG A O 1
ATOM 667 N N . GLY A 1 85 ? 5.067 16.525 -6.203 1.00 46.81 85 GLY A N 1
ATOM 668 C CA . GLY A 1 85 ? 6.118 16.275 -5.193 1.00 46.81 85 GLY A CA 1
ATOM 669 C C . GLY A 1 85 ? 7.385 17.166 -5.169 1.00 46.81 85 GLY A C 1
ATOM 670 O O . GLY A 1 85 ? 8.249 16.914 -4.339 1.00 46.81 85 GLY A O 1
ATOM 671 N N . ARG A 1 86 ? 7.571 18.148 -6.075 1.00 44.00 86 ARG A N 1
ATOM 672 C CA . ARG A 1 86 ? 8.727 19.078 -6.103 1.00 44.00 86 ARG A CA 1
ATOM 673 C C . ARG A 1 86 ? 8.375 20.377 -5.391 1.00 44.00 86 ARG A C 1
ATOM 675 O O . ARG A 1 86 ? 9.233 20.961 -4.747 1.00 44.00 86 ARG A O 1
ATOM 682 N N . SER A 1 87 ? 7.121 20.812 -5.502 1.00 43.59 87 SER A N 1
ATOM 683 C CA . SER A 1 87 ? 6.577 21.993 -4.823 1.00 43.59 87 SER A CA 1
ATOM 684 C C . SER A 1 87 ? 5.718 21.636 -3.606 1.00 43.59 87 SER A C 1
ATOM 686 O O . SER A 1 87 ? 5.405 22.507 -2.799 1.00 43.59 87 SER A O 1
ATOM 688 N N . PHE A 1 88 ? 5.361 20.361 -3.442 1.00 48.44 88 PHE A N 1
ATOM 689 C CA . PHE A 1 88 ? 4.606 19.839 -2.314 1.00 48.44 88 PHE A CA 1
ATOM 690 C C . PHE A 1 88 ? 5.416 18.764 -1.588 1.00 48.44 88 PHE A C 1
ATOM 692 O O . PHE A 1 88 ? 6.018 17.896 -2.216 1.00 48.44 88 PHE A O 1
ATOM 699 N N . CYS A 1 89 ? 5.423 18.828 -0.258 1.00 64.19 89 CYS A N 1
ATOM 700 C CA . CYS A 1 89 ? 6.070 17.851 0.608 1.00 64.19 89 CYS A CA 1
ATOM 701 C C . CYS A 1 89 ? 5.556 16.438 0.269 1.00 64.19 89 CYS A C 1
ATOM 703 O O . CYS A 1 89 ? 4.406 16.119 0.576 1.00 64.19 89 CYS A O 1
ATOM 705 N N . ARG A 1 90 ? 6.388 15.604 -0.384 1.00 67.12 90 ARG A N 1
ATOM 706 C CA . ARG A 1 90 ? 6.068 14.216 -0.799 1.00 67.12 90 ARG A CA 1
ATOM 707 C C . ARG A 1 90 ? 5.385 13.430 0.317 1.00 67.12 90 ARG A C 1
ATOM 709 O O . ARG A 1 90 ? 4.454 12.684 0.050 1.00 67.12 90 ARG A O 1
ATOM 716 N N . GLN A 1 91 ? 5.806 13.682 1.552 1.00 68.75 91 GLN A N 1
ATOM 717 C CA . GLN A 1 91 ? 5.270 13.050 2.748 1.00 68.75 91 GLN A CA 1
ATOM 718 C C . GLN A 1 91 ? 3.771 13.284 2.892 1.00 68.75 91 GLN A C 1
ATOM 720 O O . GLN A 1 91 ? 2.978 12.353 2.830 1.00 68.75 91 GLN A O 1
ATOM 725 N N . ARG A 1 92 ? 3.366 14.555 2.937 1.00 68.50 92 ARG A N 1
ATOM 726 C CA . ARG A 1 92 ? 1.954 14.930 3.057 1.00 68.50 92 ARG A CA 1
ATOM 727 C C . ARG A 1 92 ? 1.121 14.418 1.885 1.00 68.50 92 ARG A C 1
ATOM 729 O O . ARG A 1 92 ? -0.043 14.088 2.071 1.00 68.50 92 ARG A O 1
ATOM 736 N N . ALA A 1 93 ? 1.715 14.333 0.691 1.00 68.94 93 ALA A N 1
ATOM 737 C CA . ALA A 1 93 ? 1.049 13.754 -0.471 1.00 68.94 93 ALA A CA 1
ATOM 738 C C . ALA A 1 93 ? 0.738 12.269 -0.263 1.00 68.94 93 ALA A C 1
ATOM 740 O O . ALA A 1 93 ? -0.379 11.849 -0.553 1.00 68.94 93 ALA A O 1
ATOM 741 N N . ALA A 1 94 ? 1.706 11.502 0.243 1.00 77.38 94 ALA A N 1
ATOM 742 C CA . ALA A 1 94 ? 1.549 10.084 0.533 1.00 77.38 94 ALA A CA 1
ATOM 743 C C . ALA A 1 94 ? 0.504 9.853 1.634 1.00 77.38 94 ALA A C 1
ATOM 745 O O . ALA A 1 94 ? -0.444 9.103 1.428 1.00 77.38 94 ALA A O 1
ATOM 746 N N . HIS A 1 95 ? 0.589 10.568 2.761 1.00 81.06 95 HIS A N 1
ATOM 747 C CA . HIS A 1 95 ? -0.374 10.408 3.861 1.00 81.06 95 HIS A CA 1
ATOM 748 C C . HIS A 1 95 ? -1.805 10.794 3.466 1.00 81.06 95 HIS A C 1
ATOM 750 O O . HIS A 1 95 ? -2.740 10.064 3.783 1.00 81.06 95 HIS A O 1
ATOM 756 N N . ALA A 1 96 ? -1.992 11.898 2.733 1.00 75.75 96 ALA A N 1
ATOM 757 C CA . ALA A 1 96 ? -3.316 12.291 2.240 1.00 75.75 96 ALA A CA 1
ATOM 758 C C . ALA A 1 96 ? -3.877 11.270 1.235 1.00 75.75 96 ALA A C 1
ATOM 760 O O . ALA A 1 96 ? -5.064 10.962 1.261 1.00 75.75 96 ALA A O 1
ATOM 761 N N . SER A 1 97 ? -3.005 10.709 0.391 1.00 79.38 97 SER A N 1
ATOM 762 C CA . SER A 1 97 ? -3.355 9.654 -0.564 1.00 79.38 97 SER A CA 1
ATOM 763 C C . SER A 1 97 ? -3.820 8.375 0.135 1.00 79.38 97 SER A C 1
ATOM 765 O O . SER A 1 97 ? -4.818 7.791 -0.270 1.00 79.38 97 SER A O 1
ATOM 767 N N . ILE A 1 98 ? -3.138 7.960 1.207 1.00 87.06 98 ILE A N 1
ATOM 768 C CA . ILE A 1 98 ? -3.548 6.805 2.021 1.00 87.06 98 ILE A CA 1
ATOM 769 C C . ILE A 1 98 ? -4.921 7.055 2.642 1.00 87.06 98 ILE A C 1
ATOM 771 O O . ILE A 1 98 ? -5.802 6.210 2.514 1.00 87.06 98 ILE A O 1
ATOM 775 N N . ALA A 1 99 ? -5.122 8.214 3.281 1.00 82.12 99 ALA A N 1
ATOM 776 C CA . ALA A 1 99 ? -6.403 8.550 3.902 1.00 82.12 99 ALA A CA 1
ATOM 777 C C . ALA A 1 99 ? -7.552 8.514 2.882 1.00 82.12 99 ALA A C 1
ATOM 779 O O . ALA A 1 99 ? -8.592 7.918 3.148 1.00 82.12 99 ALA A O 1
ATOM 780 N N . GLN A 1 100 ? -7.343 9.073 1.687 1.00 80.56 100 GLN A N 1
ATOM 781 C CA . GLN A 1 100 ? -8.337 9.022 0.620 1.00 80.56 100 GLN A CA 1
ATOM 782 C C . GLN A 1 100 ? -8.664 7.583 0.195 1.00 80.56 100 GLN A C 1
ATOM 784 O O . GLN A 1 100 ? -9.837 7.228 0.137 1.00 80.56 100 GLN A O 1
ATOM 789 N N . LEU A 1 101 ? -7.650 6.751 -0.062 1.00 83.12 101 LEU A N 1
ATOM 790 C CA . LEU A 1 101 ? -7.860 5.366 -0.500 1.00 83.12 101 LEU A CA 1
ATOM 791 C C . LEU A 1 101 ? -8.575 4.514 0.557 1.00 83.12 101 LEU A C 1
ATOM 793 O O . LEU A 1 101 ? -9.373 3.653 0.204 1.00 83.12 101 LEU A O 1
ATOM 797 N N . LEU A 1 102 ? -8.324 4.758 1.847 1.00 86.69 102 LEU A N 1
ATOM 798 C CA . LEU A 1 102 ? -9.060 4.091 2.927 1.00 86.69 102 LEU A CA 1
ATOM 799 C C . LEU A 1 102 ? -10.541 4.486 2.929 1.00 86.69 102 LEU A C 1
ATOM 801 O O . LEU A 1 102 ? -11.405 3.636 3.125 1.00 86.69 102 LEU A O 1
ATOM 805 N N . MET A 1 103 ? -10.834 5.764 2.684 1.00 83.50 103 MET A N 1
ATOM 806 C CA . MET A 1 103 ? -12.198 6.299 2.685 1.00 83.50 103 MET A CA 1
ATOM 807 C C . MET A 1 103 ? -13.021 5.935 1.452 1.00 83.50 103 MET A C 1
ATOM 809 O O . MET A 1 103 ? -14.246 6.016 1.498 1.00 83.50 103 MET A O 1
ATOM 813 N N . GLU A 1 104 ? -12.367 5.546 0.363 1.00 79.69 104 GLU A N 1
ATOM 814 C CA . GLU A 1 104 ? -13.026 4.981 -0.816 1.00 79.69 104 GLU A CA 1
ATOM 815 C C . GLU A 1 104 ? -13.462 3.522 -0.591 1.00 79.69 104 GLU A C 1
ATOM 817 O O . GLU A 1 104 ? -14.286 3.015 -1.349 1.00 79.69 104 GLU A O 1
ATOM 822 N N . SER A 1 105 ? -12.960 2.851 0.454 1.00 81.19 105 SER A N 1
ATOM 823 C CA . SER A 1 105 ? -13.399 1.498 0.804 1.00 81.19 105 SER A CA 1
ATOM 824 C C . SER A 1 105 ? -14.723 1.517 1.582 1.00 81.19 105 SER A C 1
ATOM 826 O O . SER A 1 105 ? -14.978 2.403 2.397 1.00 81.19 105 SER A O 1
ATOM 828 N N . GLU A 1 106 ? -15.539 0.479 1.399 1.00 84.75 106 GLU A N 1
ATOM 829 C CA . GLU A 1 106 ? -16.805 0.292 2.128 1.00 84.75 106 GLU A CA 1
ATOM 830 C C . GLU A 1 106 ? -16.613 -0.276 3.552 1.00 84.75 106 GLU A C 1
ATOM 832 O O . GLU A 1 106 ? -17.584 -0.555 4.262 1.00 84.75 106 GLU A O 1
ATOM 837 N N . VAL A 1 107 ? -15.367 -0.484 3.987 1.00 87.44 107 VAL A N 1
ATOM 838 C CA . VAL A 1 107 ? -15.042 -1.062 5.294 1.00 87.44 107 VAL A CA 1
ATOM 839 C C . VAL A 1 107 ? -15.231 -0.023 6.406 1.00 8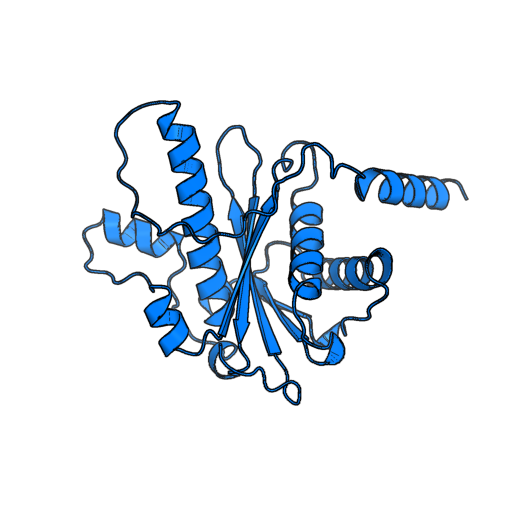7.44 107 VAL A C 1
ATOM 841 O O . VAL A 1 107 ? -14.863 1.138 6.272 1.00 87.44 107 VAL A O 1
ATOM 844 N N . ASP A 1 108 ? -15.762 -0.442 7.559 1.00 91.06 108 ASP A N 1
ATOM 845 C CA . ASP A 1 108 ? -15.788 0.390 8.771 1.00 91.06 108 ASP A CA 1
ATOM 846 C C . ASP A 1 108 ? -14.345 0.720 9.224 1.00 91.06 108 ASP A C 1
ATOM 848 O O . ASP A 1 108 ? -13.576 -0.212 9.476 1.00 91.06 108 ASP A O 1
ATOM 852 N N . PRO A 1 109 ? -13.966 2.001 9.421 1.00 91.31 109 PRO A N 1
ATOM 853 C CA . PRO A 1 109 ? -12.641 2.398 9.909 1.00 91.31 109 PRO A CA 1
ATOM 854 C C . PRO A 1 109 ? -12.163 1.667 11.171 1.00 91.31 109 PRO A C 1
ATOM 856 O O . PRO A 1 109 ? -10.966 1.443 11.348 1.00 91.31 109 PRO A O 1
ATOM 859 N N . ARG A 1 110 ? -13.074 1.228 12.049 1.00 91.12 110 ARG A N 1
ATOM 860 C CA . ARG A 1 110 ? -12.730 0.444 13.252 1.00 91.12 110 ARG A CA 1
ATOM 861 C C . ARG A 1 110 ? -12.285 -0.986 12.937 1.00 91.12 110 ARG A C 1
ATOM 863 O O . ARG A 1 110 ? -11.645 -1.621 13.775 1.00 91.12 110 ARG A O 1
ATOM 870 N N . ARG A 1 111 ? -12.641 -1.488 11.755 1.00 93.19 111 ARG A N 1
ATOM 871 C CA . ARG A 1 111 ? -12.310 -2.817 11.224 1.00 93.19 111 ARG A CA 1
ATOM 872 C C . ARG A 1 111 ? -11.165 -2.780 10.212 1.00 93.19 111 ARG A C 1
ATOM 874 O O . ARG A 1 111 ? -10.717 -3.841 9.791 1.00 93.19 111 ARG A O 1
ATOM 881 N N . MET A 1 112 ? -10.665 -1.601 9.850 1.00 95.75 112 MET A N 1
ATOM 882 C CA . MET A 1 112 ? -9.475 -1.469 9.012 1.00 95.75 112 MET A CA 1
ATOM 883 C C . MET A 1 112 ? -8.214 -1.719 9.838 1.00 95.75 112 MET A C 1
ATOM 885 O O . MET A 1 112 ? -8.070 -1.157 10.925 1.00 95.75 112 MET A O 1
ATOM 889 N N . VAL A 1 113 ? -7.287 -2.510 9.304 1.00 97.06 113 VAL A N 1
ATOM 890 C CA . VAL A 1 113 ? -5.912 -2.657 9.794 1.00 97.06 113 VAL A CA 1
ATOM 891 C C . VAL A 1 113 ? -4.963 -2.314 8.655 1.00 97.06 113 VAL A C 1
ATOM 893 O O . VAL A 1 113 ? -4.999 -2.925 7.593 1.00 97.06 113 VAL A O 1
ATOM 896 N N . VAL A 1 114 ? -4.121 -1.314 8.869 1.00 97.56 114 VAL A N 1
ATOM 897 C CA . VAL A 1 114 ? -3.334 -0.660 7.827 1.00 97.56 114 VAL A CA 1
ATOM 898 C C . VAL A 1 114 ? -1.864 -1.007 8.011 1.00 97.56 114 VAL A C 1
ATOM 900 O O . VAL A 1 114 ? -1.313 -0.764 9.076 1.00 97.56 114 VAL A O 1
ATOM 903 N N . TYR A 1 115 ? -1.225 -1.547 6.981 1.00 97.94 115 TYR A N 1
ATOM 904 C CA . TYR A 1 115 ? 0.194 -1.880 6.916 1.00 97.94 115 TYR A CA 1
ATOM 905 C C . TYR A 1 115 ? 0.874 -0.996 5.876 1.00 97.94 115 TYR A C 1
ATOM 907 O O . TYR A 1 115 ? 0.442 -0.935 4.728 1.00 97.94 115 TYR A O 1
ATOM 915 N N . ILE A 1 116 ? 1.937 -0.309 6.277 1.00 96.50 116 ILE A N 1
ATOM 916 C CA . ILE A 1 116 ? 2.633 0.685 5.457 1.00 96.50 116 ILE A CA 1
ATOM 917 C C . ILE A 1 116 ? 4.130 0.401 5.542 1.00 96.50 116 ILE A C 1
ATOM 919 O O . ILE A 1 116 ? 4.650 0.213 6.649 1.00 96.50 116 ILE A O 1
ATOM 923 N N . ASP A 1 117 ? 4.819 0.387 4.399 1.00 94.38 117 ASP A N 1
ATOM 924 C CA . ASP A 1 117 ? 6.283 0.416 4.409 1.00 94.38 117 ASP A CA 1
ATOM 925 C C . ASP A 1 117 ? 6.804 1.735 5.002 1.00 94.38 117 ASP A C 1
ATOM 927 O O . ASP A 1 117 ? 6.226 2.808 4.809 1.00 94.38 117 ASP A O 1
ATOM 931 N N . GLU A 1 118 ? 7.882 1.672 5.782 1.00 90.50 118 GLU A N 1
ATOM 932 C CA . GLU A 1 118 ? 8.417 2.855 6.457 1.00 90.50 118 GLU A CA 1
ATOM 933 C C . GLU A 1 118 ? 9.177 3.764 5.483 1.00 90.50 118 GLU A C 1
ATOM 935 O O . GLU A 1 118 ? 10.401 3.727 5.370 1.00 90.50 118 GLU A O 1
ATOM 940 N N . PHE A 1 119 ? 8.446 4.662 4.832 1.00 81.62 119 PHE A N 1
ATOM 941 C CA . PHE A 1 119 ? 9.033 5.771 4.082 1.00 81.62 119 PHE A CA 1
ATOM 942 C C . PHE A 1 119 ? 9.162 7.067 4.925 1.00 81.62 119 PHE A C 1
ATOM 944 O O . PHE A 1 119 ? 9.887 7.978 4.523 1.00 81.62 119 PHE A O 1
ATOM 951 N N . PHE A 1 120 ? 8.522 7.145 6.110 1.00 82.62 120 PHE A N 1
ATOM 952 C CA . PHE A 1 120 ? 8.628 8.229 7.119 1.00 82.62 120 PHE A CA 1
ATOM 953 C C . PHE A 1 120 ? 8.540 7.689 8.558 1.00 82.62 120 PHE A C 1
ATOM 955 O O . PHE A 1 120 ? 7.963 6.617 8.743 1.00 82.62 120 PHE A O 1
ATOM 962 N N . PRO A 1 121 ? 9.001 8.452 9.581 1.00 87.88 121 PRO A N 1
ATOM 963 C CA . PRO A 1 121 ? 8.974 8.014 10.976 1.00 87.88 121 PRO A CA 1
ATOM 964 C C . PRO A 1 121 ? 7.607 7.445 11.407 1.00 87.88 121 PRO A C 1
ATOM 966 O O . PRO A 1 121 ? 6.589 8.124 11.223 1.00 87.88 121 PRO A O 1
ATOM 969 N N . PRO A 1 122 ? 7.558 6.241 12.012 1.00 91.25 122 PRO A N 1
ATOM 970 C CA . PRO A 1 122 ? 6.320 5.513 12.286 1.00 91.25 122 PRO A CA 1
ATOM 971 C C . PRO A 1 122 ? 5.269 6.311 13.052 1.00 91.25 122 PRO A C 1
ATOM 973 O O . PRO A 1 122 ? 4.114 6.374 12.637 1.00 91.25 122 PRO A O 1
ATOM 976 N N . GLU A 1 123 ? 5.660 6.951 14.153 1.00 91.31 123 GLU A N 1
ATOM 977 C CA . GLU A 1 123 ? 4.715 7.678 15.005 1.00 91.31 123 GLU A CA 1
ATOM 978 C C . GLU A 1 123 ? 4.148 8.917 14.310 1.00 91.31 123 GLU A C 1
ATOM 980 O O . GLU A 1 123 ? 2.950 9.174 14.405 1.00 91.31 123 GLU A O 1
ATOM 985 N N . TYR A 1 124 ? 4.968 9.606 13.514 1.00 86.94 124 TYR A N 1
ATOM 986 C CA . TYR A 1 124 ? 4.522 10.746 12.720 1.00 86.94 124 TYR A CA 1
ATOM 987 C C . TYR A 1 124 ? 3.537 10.325 11.623 1.00 86.94 124 TYR A C 1
ATOM 989 O O . TYR A 1 124 ? 2.506 10.965 11.425 1.00 86.94 124 TYR A O 1
ATOM 997 N N . THR A 1 125 ? 3.813 9.208 10.942 1.00 89.56 125 THR A N 1
ATOM 998 C CA . THR A 1 125 ? 2.904 8.632 9.941 1.00 89.56 125 THR A CA 1
ATOM 999 C C . THR A 1 125 ? 1.556 8.265 10.553 1.00 89.56 125 THR A C 1
ATOM 1001 O O . THR A 1 125 ? 0.517 8.605 9.988 1.00 89.56 125 THR A O 1
ATOM 1004 N N . LYS A 1 126 ? 1.552 7.616 11.724 1.00 92.94 126 LYS A N 1
ATOM 1005 C CA . LYS A 1 126 ? 0.314 7.270 12.437 1.00 92.94 126 LYS A CA 1
ATOM 1006 C C . LYS A 1 126 ? -0.484 8.517 12.814 1.00 92.94 126 LYS A C 1
ATOM 1008 O O . LYS A 1 126 ? -1.691 8.547 12.603 1.00 92.94 126 LYS A O 1
ATOM 1013 N N . GLU A 1 127 ? 0.180 9.536 13.355 1.00 87.75 127 GLU A N 1
ATOM 1014 C CA . GLU A 1 127 ? -0.462 10.786 13.777 1.00 87.75 127 GLU A CA 1
ATOM 1015 C C . GLU A 1 127 ? -1.098 11.533 12.609 1.00 87.75 127 GLU A C 1
ATOM 1017 O O . GLU A 1 127 ? -2.281 11.864 12.681 1.00 87.75 127 GLU A O 1
ATOM 1022 N N . LEU A 1 128 ? -0.361 11.719 11.511 1.00 84.06 128 LEU A N 1
ATOM 1023 C CA . LEU A 1 128 ? -0.885 12.396 10.324 1.00 84.06 128 LEU A CA 1
ATOM 1024 C C . LEU A 1 128 ? -2.067 11.660 9.697 1.00 84.06 128 LEU A C 1
ATOM 1026 O O . LEU A 1 128 ? -3.018 12.299 9.253 1.00 84.06 128 LEU A O 1
ATOM 1030 N N . LEU A 1 129 ? -2.029 10.326 9.654 1.00 87.25 129 LEU A N 1
ATOM 1031 C CA . LEU A 1 129 ? -3.141 9.546 9.117 1.00 87.25 129 LEU A CA 1
ATOM 1032 C C . LEU A 1 129 ? -4.395 9.697 9.970 1.00 87.25 129 LEU A C 1
ATOM 1034 O O . LEU A 1 129 ? -5.464 9.962 9.428 1.00 87.25 129 LEU A O 1
ATOM 1038 N N . VAL A 1 130 ? -4.268 9.586 11.294 1.00 90.31 130 VAL A N 1
ATOM 1039 C CA . VAL A 1 130 ? -5.397 9.806 12.210 1.00 90.31 130 VAL A CA 1
ATOM 1040 C C . VAL A 1 130 ? -5.939 11.230 12.064 1.00 90.31 130 VAL A C 1
ATOM 1042 O O . VAL A 1 130 ? -7.153 11.407 11.966 1.00 90.31 130 VAL A O 1
ATOM 1045 N N . GLU A 1 131 ? -5.063 12.237 11.988 1.00 82.38 131 GLU A N 1
ATOM 1046 C CA . GLU A 1 131 ? -5.456 13.635 11.787 1.00 82.38 131 GLU A CA 1
ATOM 1047 C C . GLU A 1 131 ? -6.232 13.818 10.477 1.00 82.38 131 GLU A C 1
ATOM 1049 O O . GLU A 1 131 ? -7.307 14.415 10.484 1.00 82.38 131 GLU A O 1
ATOM 1054 N N . TYR A 1 132 ? -5.733 13.292 9.356 1.00 80.94 132 TYR A N 1
ATOM 1055 C CA . TYR A 1 132 ? -6.389 13.434 8.054 1.00 80.94 132 TYR A CA 1
ATOM 1056 C C . TYR A 1 132 ? -7.737 12.719 7.996 1.00 80.94 132 TYR A C 1
ATOM 1058 O O . TYR A 1 132 ? -8.711 13.305 7.519 1.00 80.94 132 TYR A O 1
ATOM 1066 N N . MET A 1 133 ? -7.818 11.505 8.540 1.00 83.44 133 MET A N 1
ATOM 1067 C CA . MET A 1 133 ? -9.070 10.753 8.648 1.00 83.44 133 MET A CA 1
ATOM 1068 C C . MET A 1 133 ? -10.112 11.527 9.473 1.00 83.44 133 MET A C 1
ATOM 1070 O O . MET A 1 133 ? -11.252 11.710 9.039 1.00 83.44 133 MET A O 1
ATOM 1074 N N . GLN A 1 134 ? -9.708 12.079 10.620 1.00 84.50 134 GLN A N 1
ATOM 1075 C CA . GLN A 1 134 ? -10.615 12.810 11.502 1.00 84.50 134 GLN A CA 1
ATOM 1076 C C . GLN A 1 134 ? -11.017 14.179 10.939 1.00 84.50 134 GLN A C 1
ATOM 1078 O O . GLN A 1 134 ? -12.183 14.562 11.029 1.00 84.50 134 GLN A O 1
ATOM 1083 N N . ARG A 1 135 ? -10.069 14.935 10.380 1.00 73.88 135 ARG A N 1
ATOM 1084 C CA . ARG A 1 135 ? -10.283 16.320 9.940 1.00 73.88 135 ARG A CA 1
ATOM 1085 C C . ARG A 1 135 ? -11.061 16.412 8.632 1.00 73.88 135 ARG A C 1
ATOM 1087 O O . ARG A 1 135 ? -11.939 17.262 8.529 1.00 73.88 135 ARG A O 1
ATOM 1094 N N . PHE A 1 136 ? -10.738 15.577 7.645 1.00 72.50 136 PHE A N 1
ATOM 1095 C CA . PHE A 1 136 ? -11.339 15.674 6.308 1.00 72.50 136 PHE A CA 1
ATOM 1096 C C . PHE A 1 136 ? -12.568 14.791 6.134 1.00 72.50 136 PHE A C 1
ATOM 1098 O O . PHE A 1 136 ? -13.435 15.117 5.327 1.00 72.50 136 PHE A O 1
ATOM 1105 N N . TYR A 1 137 ? -12.660 13.705 6.900 1.00 75.94 137 TYR A N 1
ATOM 1106 C CA . TYR A 1 137 ? -13.721 12.715 6.730 1.00 75.94 137 TYR A CA 1
ATOM 1107 C C . TYR A 1 137 ? -14.560 12.505 7.991 1.00 75.94 137 TYR A C 1
ATOM 1109 O O . TYR A 1 137 ? -15.571 11.811 7.942 1.00 75.94 137 TYR A O 1
ATOM 1117 N N . GLY A 1 138 ? -14.180 13.110 9.122 1.00 82.31 138 GLY A N 1
ATOM 1118 C CA . GLY A 1 138 ? -14.914 12.967 10.379 1.00 82.31 138 GLY A CA 1
ATOM 1119 C C . GLY A 1 138 ? -14.858 11.555 10.964 1.00 82.31 138 GLY A C 1
ATOM 1120 O O . GLY A 1 138 ? -15.680 11.232 11.822 1.00 82.31 138 GLY A O 1
ATOM 1121 N N . VAL A 1 139 ? -13.921 10.712 10.515 1.00 88.00 139 VAL A N 1
ATOM 1122 C CA . VAL A 1 139 ? -13.818 9.317 10.952 1.00 88.00 139 VAL A CA 1
ATOM 1123 C C . VAL A 1 139 ? -12.602 9.082 11.837 1.00 88.00 139 VAL A C 1
ATOM 1125 O O . VAL A 1 139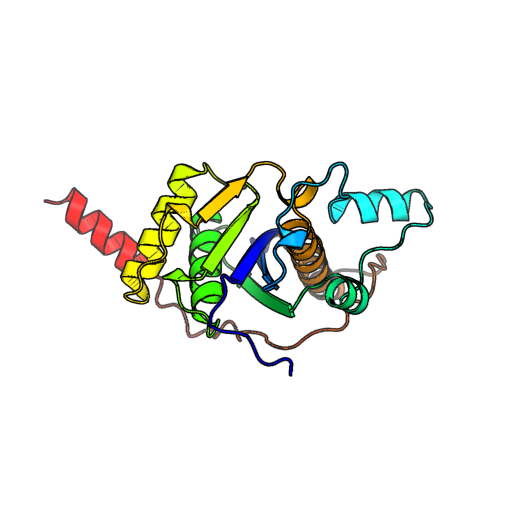 ? -11.538 9.667 11.653 1.00 88.00 139 VAL A O 1
ATOM 1128 N N . ASN A 1 140 ? -12.752 8.152 12.775 1.00 89.19 140 ASN A N 1
ATOM 1129 C CA . ASN A 1 140 ? -11.678 7.745 13.666 1.00 89.19 140 ASN A CA 1
ATOM 1130 C C . ASN A 1 140 ? -11.110 6.391 13.222 1.00 89.19 140 ASN A C 1
ATOM 1132 O O . ASN A 1 140 ? -11.751 5.356 13.425 1.00 89.19 140 ASN A O 1
ATOM 1136 N N . LEU A 1 141 ? -9.910 6.409 12.640 1.00 92.62 141 LEU A N 1
ATOM 1137 C CA . LEU A 1 141 ? -9.095 5.217 12.406 1.00 92.62 141 LEU A CA 1
ATOM 1138 C C . LEU A 1 141 ? -8.275 4.932 13.677 1.00 92.62 141 LEU A C 1
ATOM 1140 O O . LEU A 1 141 ? -7.432 5.756 14.040 1.00 92.62 141 LEU A O 1
ATOM 1144 N N . PRO A 1 142 ? -8.477 3.799 14.376 1.00 93.50 142 PRO A N 1
ATOM 1145 C CA . PRO A 1 142 ? -7.758 3.537 15.616 1.00 93.50 142 PRO A CA 1
ATOM 1146 C C . PRO A 1 142 ? -6.242 3.501 15.392 1.00 93.50 142 PRO A C 1
ATOM 1148 O O . PRO A 1 142 ? -5.744 2.680 14.628 1.00 93.50 142 PRO A O 1
ATOM 1151 N N . ARG A 1 143 ? -5.484 4.337 16.116 1.00 93.88 143 ARG A N 1
ATOM 1152 C CA . ARG A 1 143 ? -4.006 4.358 16.054 1.00 93.88 143 ARG A CA 1
ATOM 1153 C C . ARG A 1 143 ? -3.359 2.965 16.194 1.00 93.88 143 ARG A C 1
ATOM 1155 O O . ARG A 1 143 ? -2.421 2.700 15.445 1.00 93.88 143 ARG A O 1
ATOM 1162 N N . PRO A 1 144 ? -3.832 2.052 17.074 1.00 95.25 144 PRO A N 1
ATOM 1163 C CA . PRO A 1 144 ? -3.290 0.690 17.164 1.00 95.25 144 PRO A CA 1
ATOM 1164 C C . PRO A 1 144 ? -3.470 -0.159 15.899 1.00 95.25 144 PRO A C 1
ATOM 1166 O O . PRO A 1 144 ? -2.752 -1.138 15.725 1.00 95.25 144 PRO A O 1
ATOM 1169 N N . ASN A 1 145 ? -4.392 0.208 15.008 1.00 96.25 145 ASN A N 1
ATOM 1170 C CA . ASN A 1 145 ? -4.627 -0.501 13.755 1.00 96.25 145 ASN A CA 1
ATOM 1171 C C . ASN A 1 145 ? -3.681 -0.047 12.633 1.00 96.25 145 ASN A C 1
ATOM 1173 O O . ASN A 1 145 ? -3.722 -0.620 11.551 1.00 96.25 145 ASN A O 1
ATOM 1177 N N . ILE A 1 146 ? -2.834 0.959 12.866 1.00 97.19 146 ILE A N 1
ATOM 1178 C CA . ILE A 1 146 ? -1.879 1.464 11.879 1.00 97.19 146 ILE A CA 1
ATOM 1179 C C . ILE A 1 146 ? -0.494 0.895 12.199 1.00 97.19 146 ILE A C 1
ATOM 1181 O O . ILE A 1 146 ? 0.125 1.229 13.211 1.00 97.19 146 ILE A O 1
ATOM 1185 N N . GLN A 1 147 ? -0.003 0.038 11.316 1.00 97.50 147 GLN A N 1
ATOM 1186 C CA . GLN A 1 147 ? 1.281 -0.643 11.379 1.00 97.50 147 GLN A CA 1
ATOM 1187 C C . GLN A 1 147 ? 2.220 -0.024 10.342 1.00 97.50 147 GLN A C 1
ATOM 1189 O O . GLN A 1 147 ? 2.028 -0.178 9.141 1.00 97.50 147 GLN A O 1
ATOM 1194 N N . VAL A 1 148 ? 3.251 0.675 10.811 1.00 96.75 148 VAL A N 1
ATOM 1195 C CA . VAL A 1 148 ? 4.324 1.202 9.957 1.00 96.75 148 VAL A CA 1
ATOM 1196 C C . VAL A 1 148 ? 5.562 0.371 10.247 1.00 96.75 148 VAL A C 1
ATOM 1198 O O . VAL A 1 148 ? 5.997 0.316 11.400 1.00 96.75 148 VAL A O 1
ATOM 1201 N N . ILE A 1 149 ? 6.067 -0.338 9.240 1.00 95.25 149 ILE A N 1
ATOM 1202 C CA . ILE A 1 149 ? 7.110 -1.352 9.413 1.00 95.25 149 ILE A CA 1
ATOM 1203 C C . ILE A 1 149 ? 8.230 -1.084 8.399 1.00 95.25 149 ILE A C 1
ATOM 1205 O O . ILE A 1 149 ? 7.953 -1.062 7.204 1.00 95.25 149 ILE A O 1
ATOM 1209 N N . PRO A 1 150 ? 9.493 -0.929 8.833 1.00 92.88 150 PRO A N 1
ATOM 1210 C CA . PRO A 1 150 ? 10.608 -0.803 7.902 1.00 92.88 150 PRO A CA 1
ATOM 1211 C C . PRO A 1 150 ? 10.845 -2.102 7.132 1.00 92.88 150 PRO A C 1
ATOM 1213 O O . PRO A 1 150 ? 11.014 -3.168 7.734 1.00 92.88 150 PRO A O 1
ATOM 1216 N N . GLY A 1 151 ? 10.877 -2.011 5.799 1.00 91.75 151 GLY A N 1
ATOM 1217 C CA . GLY A 1 151 ? 11.020 -3.170 4.918 1.00 91.75 151 GLY A CA 1
ATOM 1218 C C . GLY A 1 151 ? 9.777 -4.060 4.926 1.00 91.75 151 GLY A C 1
ATOM 1219 O O . GLY A 1 151 ? 9.882 -5.294 4.876 1.00 91.75 151 GLY A O 1
ATOM 1220 N N . ALA A 1 152 ? 8.593 -3.458 5.055 1.00 94.62 152 ALA A N 1
ATOM 1221 C CA . ALA A 1 152 ? 7.327 -4.176 4.963 1.00 94.62 152 ALA A CA 1
ATOM 1222 C C . ALA A 1 152 ? 7.152 -4.791 3.570 1.00 94.62 152 ALA A C 1
ATOM 1224 O O . ALA A 1 152 ? 6.702 -5.928 3.464 1.00 94.62 152 ALA A O 1
ATOM 1225 N N . ASP A 1 153 ? 7.600 -4.099 2.520 1.00 93.75 153 ASP A N 1
ATOM 1226 C CA . ASP A 1 153 ? 7.637 -4.574 1.128 1.00 93.75 153 ASP A CA 1
ATOM 1227 C C . ASP A 1 153 ? 8.417 -5.893 0.953 1.00 93.75 153 ASP A C 1
ATOM 1229 O O . ASP A 1 153 ? 8.158 -6.665 0.031 1.00 93.75 153 ASP A O 1
ATOM 1233 N N . ARG A 1 154 ? 9.344 -6.193 1.867 1.00 94.00 154 ARG A N 1
ATOM 1234 C CA . ARG A 1 154 ? 10.196 -7.394 1.870 1.00 94.00 154 ARG A CA 1
ATOM 1235 C C . ARG A 1 154 ? 9.761 -8.473 2.852 1.00 94.00 154 ARG A C 1
ATOM 1237 O O . ARG A 1 154 ? 10.318 -9.574 2.835 1.00 94.00 154 ARG A O 1
ATOM 1244 N N . SER A 1 155 ? 8.798 -8.168 3.716 1.00 94.12 155 SER A N 1
ATOM 1245 C CA . SER A 1 155 ? 8.417 -9.055 4.816 1.00 94.12 155 SER A CA 1
ATOM 1246 C C . SER A 1 155 ? 6.920 -9.287 4.970 1.00 94.12 155 SER A C 1
ATOM 1248 O O . SER A 1 155 ? 6.533 -10.282 5.569 1.00 94.12 155 SER A O 1
ATOM 1250 N N . ILE A 1 156 ? 6.064 -8.440 4.409 1.00 96.19 156 ILE A N 1
ATOM 1251 C CA . ILE A 1 156 ? 4.608 -8.545 4.492 1.00 96.19 156 ILE A CA 1
ATOM 1252 C C . ILE A 1 156 ? 4.058 -8.734 3.071 1.00 96.19 156 ILE A C 1
ATOM 1254 O O . ILE A 1 156 ? 4.140 -7.802 2.269 1.00 96.19 156 ILE A O 1
ATOM 1258 N N . PRO A 1 157 ? 3.486 -9.907 2.732 1.00 95.69 157 PRO A N 1
ATOM 1259 C CA . PRO A 1 157 ? 2.976 -10.191 1.388 1.00 95.69 157 PRO A CA 1
ATOM 1260 C C . PRO A 1 157 ? 2.012 -9.137 0.840 1.00 95.69 157 PRO A C 1
ATOM 1262 O O . PRO A 1 157 ? 2.115 -8.764 -0.325 1.00 95.69 157 PRO A O 1
ATOM 1265 N N . LEU A 1 158 ? 1.110 -8.624 1.682 1.00 96.25 158 LEU A N 1
ATOM 1266 C CA . LEU A 1 158 ? 0.159 -7.590 1.280 1.00 96.25 158 LEU A CA 1
ATOM 1267 C C . LEU A 1 158 ? 0.877 -6.309 0.825 1.00 96.25 158 LEU A C 1
ATOM 1269 O O . LEU A 1 158 ? 0.613 -5.803 -0.260 1.00 96.25 158 LEU A O 1
ATOM 1273 N N . VAL A 1 159 ? 1.854 -5.832 1.600 1.00 96.81 159 VAL A N 1
ATOM 1274 C CA . VAL A 1 159 ? 2.639 -4.640 1.238 1.00 96.81 159 VAL A CA 1
ATOM 1275 C C . VAL A 1 159 ? 3.530 -4.907 0.020 1.00 96.81 159 VAL A C 1
ATOM 1277 O O . VAL A 1 159 ? 3.644 -4.054 -0.852 1.00 96.81 159 VAL A O 1
ATOM 1280 N N . ASN A 1 160 ? 4.085 -6.116 -0.114 1.00 94.88 160 ASN A N 1
ATOM 1281 C CA . ASN A 1 160 ? 4.840 -6.515 -1.306 1.00 94.88 160 ASN A CA 1
ATOM 1282 C C . ASN A 1 160 ? 3.991 -6.456 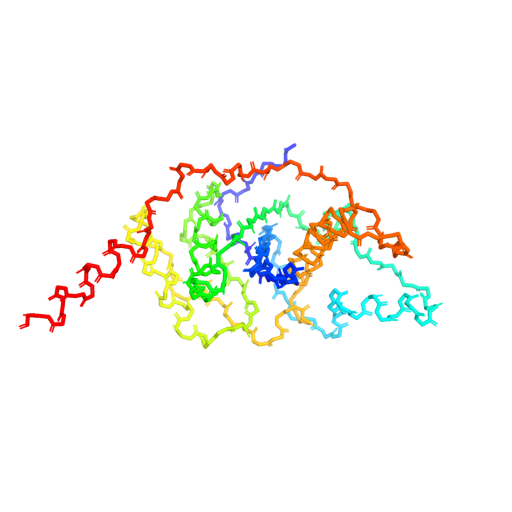-2.590 1.00 94.88 160 ASN A C 1
ATOM 1284 O O . ASN A 1 160 ? 4.472 -6.034 -3.642 1.00 94.88 160 ASN A O 1
ATOM 1288 N N . PHE A 1 161 ? 2.716 -6.849 -2.523 1.00 92.31 161 PHE A N 1
ATOM 1289 C CA . PHE A 1 161 ? 1.806 -6.691 -3.657 1.00 92.31 161 PHE A CA 1
ATOM 1290 C C . PHE A 1 161 ? 1.592 -5.213 -3.997 1.00 92.31 161 PHE A C 1
ATOM 1292 O O . PHE A 1 161 ? 1.638 -4.863 -5.180 1.00 92.31 161 PHE A O 1
ATOM 1299 N N . ALA A 1 162 ? 1.433 -4.348 -2.991 1.00 93.75 162 ALA A N 1
ATOM 1300 C CA . ALA A 1 162 ? 1.337 -2.905 -3.197 1.00 93.75 162 ALA A CA 1
ATOM 1301 C C . ALA A 1 162 ? 2.603 -2.329 -3.863 1.00 93.75 162 ALA A C 1
ATOM 1303 O O . ALA A 1 162 ? 2.466 -1.586 -4.834 1.00 93.75 162 ALA A O 1
ATOM 1304 N N . ASP A 1 163 ? 3.810 -2.737 -3.449 1.00 93.44 163 ASP A N 1
ATOM 1305 C CA . ASP A 1 163 ? 5.085 -2.333 -4.076 1.00 93.44 163 ASP A CA 1
ATOM 1306 C C . ASP A 1 163 ? 5.122 -2.696 -5.568 1.00 93.44 163 ASP A C 1
ATOM 1308 O O . ASP A 1 163 ? 5.334 -1.852 -6.447 1.00 93.44 163 ASP A O 1
ATOM 1312 N N . ILE A 1 164 ? 4.834 -3.966 -5.883 1.00 83.88 164 ILE A N 1
ATOM 1313 C CA . ILE A 1 164 ? 4.830 -4.476 -7.260 1.00 83.88 164 ILE A CA 1
ATOM 1314 C C . ILE A 1 164 ? 3.829 -3.696 -8.123 1.00 83.88 164 ILE A C 1
ATOM 1316 O O . ILE A 1 164 ? 4.137 -3.359 -9.274 1.00 83.88 164 ILE A O 1
ATOM 1320 N N . LEU A 1 165 ? 2.644 -3.390 -7.587 1.00 83.38 165 LEU A N 1
ATOM 1321 C CA . LEU A 1 165 ? 1.614 -2.619 -8.285 1.00 83.38 165 LEU A CA 1
ATOM 1322 C C . LEU A 1 165 ? 2.026 -1.158 -8.473 1.00 83.38 165 LEU A C 1
ATOM 1324 O O . LEU A 1 165 ? 2.024 -0.677 -9.612 1.00 83.38 165 LEU A O 1
ATOM 1328 N N . ALA A 1 166 ? 2.440 -0.474 -7.404 1.00 86.06 166 ALA A N 1
ATOM 1329 C CA . ALA A 1 166 ? 2.893 0.914 -7.447 1.00 86.06 166 ALA A CA 1
ATOM 1330 C C . ALA A 1 166 ? 4.030 1.078 -8.458 1.00 86.06 166 ALA A C 1
ATOM 1332 O O . ALA A 1 166 ? 3.995 1.976 -9.306 1.00 86.06 166 ALA A O 1
ATOM 1333 N N . TYR A 1 167 ? 5.000 0.162 -8.439 1.00 83.44 167 TYR A N 1
ATOM 1334 C CA . TYR A 1 167 ? 6.111 0.155 -9.377 1.00 83.44 167 TYR A CA 1
ATOM 1335 C C . TYR A 1 167 ? 5.653 -0.023 -10.826 1.00 83.44 167 TYR A C 1
ATOM 1337 O O . TYR A 1 167 ? 6.087 0.724 -11.710 1.00 83.44 167 TYR A O 1
ATOM 1345 N N . ARG A 1 168 ? 4.785 -1.006 -11.100 1.00 73.38 168 ARG A N 1
ATOM 1346 C CA . ARG A 1 168 ? 4.274 -1.282 -12.454 1.00 73.38 168 ARG A CA 1
ATOM 1347 C C . ARG A 1 168 ? 3.508 -0.092 -13.025 1.00 73.38 168 ARG A C 1
ATOM 1349 O O . ARG A 1 168 ? 3.731 0.271 -14.182 1.00 73.38 168 ARG A O 1
ATOM 1356 N N . ILE A 1 169 ? 2.671 0.542 -12.210 1.00 74.75 169 ILE A N 1
ATOM 1357 C CA . ILE A 1 169 ? 1.903 1.734 -12.583 1.00 74.75 169 ILE A CA 1
ATOM 1358 C C . ILE A 1 169 ? 2.847 2.926 -12.803 1.00 74.75 169 ILE A C 1
ATOM 1360 O O . ILE A 1 169 ? 2.786 3.590 -13.836 1.00 74.75 169 ILE A O 1
ATOM 1364 N N . ALA A 1 170 ? 3.801 3.171 -11.903 1.00 76.38 170 ALA A N 1
ATOM 1365 C CA . ALA A 1 170 ? 4.795 4.228 -12.095 1.00 76.38 170 ALA A CA 1
ATOM 1366 C C . ALA A 1 170 ? 5.642 4.002 -13.362 1.00 76.38 170 ALA A C 1
ATOM 1368 O O . ALA A 1 170 ? 5.943 4.945 -14.097 1.00 76.38 170 ALA A O 1
ATOM 1369 N N . ALA A 1 171 ? 5.995 2.750 -13.667 1.00 71.50 171 ALA A N 1
ATOM 1370 C CA . ALA A 1 171 ? 6.738 2.383 -14.869 1.00 71.50 171 ALA A CA 1
ATOM 1371 C C . ALA A 1 171 ? 5.928 2.553 -16.165 1.00 71.50 171 ALA A C 1
ATOM 1373 O O . ALA A 1 171 ? 6.534 2.800 -17.214 1.00 71.50 171 ALA A O 1
ATOM 1374 N N . SER A 1 172 ? 4.597 2.429 -16.125 1.00 67.81 172 SER A N 1
ATOM 1375 C CA . SER A 1 172 ? 3.744 2.742 -17.278 1.00 67.81 172 SER A CA 1
ATOM 1376 C C . SER A 1 172 ? 3.717 4.253 -17.528 1.00 67.81 172 SER A C 1
ATOM 1378 O O . SER A 1 172 ? 3.935 4.676 -18.660 1.00 67.81 172 SER A O 1
ATOM 1380 N N . PHE A 1 173 ? 3.614 5.074 -16.474 1.00 69.44 173 PHE A N 1
ATOM 1381 C CA . PHE A 1 173 ? 3.712 6.532 -16.596 1.00 69.44 173 PHE A CA 1
ATOM 1382 C C . PHE A 1 173 ? 5.071 6.990 -17.128 1.00 69.44 173 PHE A C 1
ATOM 1384 O O . PHE A 1 173 ? 5.112 7.826 -18.031 1.00 69.44 173 PHE A O 1
ATOM 1391 N N . ARG A 1 174 ? 6.174 6.401 -16.640 1.00 67.62 174 ARG A N 1
ATOM 1392 C CA . ARG A 1 174 ? 7.522 6.636 -17.188 1.00 67.62 174 ARG A CA 1
ATOM 1393 C C . ARG A 1 174 ? 7.592 6.343 -18.673 1.00 67.62 174 ARG A C 1
ATOM 1395 O O . ARG A 1 174 ? 8.185 7.112 -19.417 1.00 67.62 174 ARG A O 1
ATOM 1402 N N . ARG A 1 175 ? 7.007 5.222 -19.103 1.00 60.28 175 ARG A N 1
ATOM 1403 C CA . ARG A 1 175 ? 6.963 4.859 -20.519 1.00 60.28 175 ARG A CA 1
ATOM 1404 C C . ARG A 1 175 ? 6.186 5.875 -21.314 1.00 60.28 175 ARG A C 1
ATOM 1406 O O . ARG A 1 175 ? 6.739 6.365 -22.277 1.00 60.28 175 ARG A O 1
ATOM 1413 N N . THR A 1 176 ? 4.982 6.245 -20.897 1.00 56.69 176 THR A N 1
ATOM 1414 C CA . THR A 1 176 ? 4.200 7.257 -21.613 1.00 56.69 176 THR A CA 1
ATOM 1415 C C . THR A 1 176 ? 4.967 8.576 -21.719 1.00 56.69 176 THR A C 1
ATOM 1417 O O . THR A 1 176 ? 5.031 9.138 -22.803 1.00 56.69 176 THR A O 1
ATOM 1420 N N . GLN A 1 177 ? 5.630 9.027 -20.648 1.00 53.78 177 GLN A N 1
ATOM 1421 C CA . GLN A 1 177 ? 6.487 10.221 -20.674 1.00 53.78 177 GLN A CA 1
ATOM 1422 C C . GLN A 1 177 ? 7.702 10.065 -21.606 1.00 53.78 177 GLN A C 1
ATOM 1424 O O . GLN A 1 177 ? 7.997 10.978 -22.370 1.00 53.78 177 GLN A O 1
ATOM 1429 N N . ASN A 1 178 ? 8.364 8.904 -21.603 1.00 44.56 178 ASN A N 1
ATOM 1430 C CA . ASN A 1 178 ? 9.517 8.616 -22.462 1.00 44.56 178 ASN A CA 1
ATOM 1431 C C . ASN A 1 178 ? 9.130 8.275 -23.911 1.00 44.56 178 ASN A C 1
ATOM 1433 O O . ASN A 1 178 ? 9.939 8.447 -24.810 1.00 44.56 178 ASN A O 1
ATOM 1437 N N . CYS A 1 179 ? 7.899 7.851 -24.192 1.00 40.69 179 CYS A N 1
ATOM 1438 C CA . CYS A 1 179 ? 7.375 7.715 -25.552 1.00 40.69 179 CYS A CA 1
ATOM 1439 C C . CYS A 1 179 ? 7.206 9.089 -26.221 1.00 40.69 179 CYS A C 1
ATOM 1441 O O . CYS A 1 179 ? 7.219 9.165 -27.446 1.00 40.69 179 CYS A O 1
ATOM 1443 N N . TYR A 1 180 ? 7.135 10.170 -25.434 1.00 38.00 180 TYR A N 1
ATOM 1444 C CA . TYR A 1 180 ? 7.306 11.541 -25.921 1.00 38.00 180 TYR A CA 1
ATOM 1445 C C . TYR A 1 180 ? 8.784 11.969 -26.038 1.00 38.00 180 TYR A C 1
ATOM 1447 O O . TYR A 1 180 ? 9.063 13.019 -26.611 1.00 38.00 180 TYR A O 1
ATOM 1455 N N . THR A 1 181 ? 9.745 11.164 -25.564 1.00 37.81 181 THR A N 1
ATOM 1456 C CA . THR A 1 181 ? 11.192 11.439 -25.620 1.00 37.81 181 THR A CA 1
ATOM 1457 C C . THR A 1 181 ? 12.038 10.158 -25.805 1.00 37.81 181 THR A C 1
ATOM 1459 O O . THR A 1 181 ? 12.720 9.713 -24.884 1.00 37.81 181 THR A O 1
ATOM 1462 N N . GLY A 1 182 ? 12.034 9.579 -27.012 1.00 33.00 182 GLY A N 1
ATOM 1463 C CA . GLY A 1 182 ? 13.094 8.676 -27.500 1.00 33.00 182 GLY A CA 1
ATOM 1464 C C . GLY A 1 182 ? 12.819 7.152 -27.460 1.00 33.00 182 GLY A C 1
ATOM 1465 O O . GLY A 1 182 ? 12.263 6.635 -26.492 1.00 33.00 182 GLY A O 1
ATOM 1466 N N . PRO A 1 183 ? 13.228 6.390 -28.500 1.00 35.47 183 PRO A N 1
ATOM 1467 C CA . PRO A 1 183 ? 13.001 4.946 -28.590 1.00 35.47 183 PRO A CA 1
ATOM 1468 C C . PRO A 1 183 ? 14.063 4.139 -27.817 1.00 35.47 183 PRO A C 1
ATOM 1470 O O . PRO A 1 183 ? 15.241 4.482 -27.857 1.00 35.47 183 PRO A O 1
ATOM 1473 N N . GLY A 1 184 ? 13.682 3.012 -27.189 1.00 42.84 184 GLY A N 1
ATOM 1474 C CA . GLY A 1 184 ? 14.658 1.937 -26.920 1.00 42.84 184 GLY A CA 1
ATOM 1475 C C . GLY A 1 184 ? 14.481 1.018 -25.705 1.00 42.84 184 GLY A C 1
ATOM 1476 O O . GLY A 1 184 ? 15.109 -0.035 -25.688 1.00 42.84 184 GLY A O 1
ATOM 1477 N N . GLN A 1 185 ? 13.649 1.322 -24.703 1.00 39.59 185 GLN A N 1
ATOM 1478 C CA . GLN A 1 185 ? 13.507 0.440 -23.525 1.00 39.59 185 GLN A CA 1
ATOM 1479 C C . GLN A 1 185 ? 12.145 -0.264 -23.480 1.00 39.59 185 GLN A C 1
ATOM 1481 O O . GLN A 1 185 ? 11.118 0.341 -23.172 1.00 39.59 185 GLN A O 1
ATOM 1486 N N . ARG A 1 186 ? 12.137 -1.577 -23.755 1.00 36.66 186 ARG A N 1
ATOM 1487 C CA . ARG A 1 186 ? 10.968 -2.447 -23.546 1.00 36.66 186 ARG A CA 1
ATOM 1488 C C . ARG A 1 186 ? 10.902 -2.868 -22.080 1.00 36.66 186 ARG A C 1
ATOM 1490 O O . ARG A 1 186 ? 11.533 -3.830 -21.665 1.00 36.66 186 ARG A O 1
ATOM 1497 N N . LEU A 1 187 ? 10.144 -2.119 -21.292 1.00 38.38 187 LEU A N 1
ATOM 1498 C CA . LEU A 1 187 ? 9.717 -2.537 -19.957 1.00 38.38 187 LEU A CA 1
ATOM 1499 C C . LEU A 1 187 ? 8.434 -3.410 -20.086 1.00 38.38 187 LEU A C 1
ATOM 1501 O O . LEU A 1 187 ? 7.724 -3.288 -21.087 1.00 38.38 187 LEU A O 1
ATOM 1505 N N . PRO A 1 188 ? 8.100 -4.284 -19.118 1.00 35.22 188 PRO A N 1
ATOM 1506 C CA . PRO A 1 188 ? 7.001 -5.261 -19.231 1.00 35.22 188 PRO A CA 1
ATOM 1507 C C . PRO A 1 188 ? 5.617 -4.604 -19.359 1.00 35.22 188 PRO A C 1
ATOM 1509 O O . PRO A 1 188 ? 5.283 -3.714 -18.584 1.00 35.22 188 PRO A O 1
ATOM 1512 N N . MET A 1 189 ? 4.824 -4.966 -20.369 1.00 33.25 189 MET A N 1
ATOM 1513 C CA . MET A 1 189 ? 3.498 -4.384 -20.641 1.00 33.25 189 MET A CA 1
ATOM 1514 C C . MET A 1 189 ? 2.541 -4.635 -19.460 1.00 33.25 189 MET A C 1
ATOM 1516 O O . MET A 1 189 ? 2.501 -5.743 -18.935 1.00 33.25 189 MET A O 1
ATOM 1520 N N . VAL A 1 190 ? 1.812 -3.608 -19.018 1.00 34.34 190 VAL A N 1
ATOM 1521 C CA . VAL A 1 190 ? 0.827 -3.709 -17.929 1.00 34.34 190 VAL A CA 1
ATOM 1522 C C . VAL A 1 190 ? -0.543 -3.484 -18.555 1.00 34.34 190 VAL A C 1
ATOM 1524 O O . VAL A 1 190 ? -0.718 -2.488 -19.258 1.00 34.34 190 VAL A O 1
ATOM 1527 N N . GLU A 1 191 ? -1.490 -4.394 -18.332 1.00 31.56 191 GLU A N 1
ATOM 1528 C CA . GLU A 1 191 ? -2.902 -4.123 -18.613 1.00 31.56 191 GLU A CA 1
ATOM 1529 C C . GLU A 1 191 ? -3.321 -2.901 -17.783 1.00 31.56 191 GLU A C 1
ATOM 1531 O O . GLU A 1 191 ? -3.217 -2.895 -16.557 1.00 31.56 191 GLU A O 1
ATOM 1536 N N . LEU A 1 192 ? -3.683 -1.812 -18.465 1.00 33.19 192 LEU A N 1
ATOM 1537 C CA . LEU A 1 192 ? -4.138 -0.576 -17.837 1.00 33.19 192 LEU A CA 1
ATOM 1538 C C . LEU A 1 192 ? -5.487 -0.843 -17.171 1.00 33.19 192 LEU A C 1
ATOM 1540 O O . LEU A 1 192 ? -6.495 -0.967 -17.858 1.00 33.19 192 LEU A O 1
ATOM 1544 N N . PHE A 1 193 ? -5.513 -0.890 -15.844 1.00 38.50 193 PHE A N 1
ATOM 1545 C CA . PHE A 1 193 ? -6.767 -0.891 -15.106 1.00 38.50 193 PHE A CA 1
ATOM 1546 C C . PHE A 1 193 ? -7.168 0.549 -14.781 1.00 38.50 193 PHE A C 1
ATOM 1548 O O . PHE A 1 193 ? -6.484 1.259 -14.039 1.00 38.50 193 PHE A O 1
ATOM 1555 N N . SER A 1 194 ? -8.271 0.962 -15.409 1.00 34.94 194 SER A N 1
ATOM 1556 C CA . SER A 1 194 ? -9.185 2.017 -14.967 1.00 34.94 194 SER A CA 1
ATOM 1557 C C . SER A 1 194 ? -9.531 1.761 -13.499 1.00 34.94 194 SER A C 1
ATOM 1559 O O . SER A 1 194 ? -9.971 0.664 -13.182 1.00 34.94 194 SER A O 1
ATOM 1561 N N . GLU A 1 195 ? -9.271 2.664 -12.563 1.00 31.73 195 GLU A N 1
ATOM 1562 C CA . GLU A 1 195 ? -9.857 3.999 -12.525 1.00 31.73 195 GLU A CA 1
ATOM 1563 C C . GLU A 1 195 ? -8.780 5.072 -12.321 1.00 31.73 195 GLU A C 1
ATOM 1565 O O . GLU A 1 195 ? -8.150 5.187 -11.273 1.00 31.73 195 GLU A O 1
ATOM 1570 N N . GLN A 1 196 ? -8.563 5.896 -13.349 1.00 34.66 196 GLN A N 1
ATOM 1571 C CA . GLN A 1 196 ? -7.991 7.212 -13.109 1.00 34.66 196 GLN A CA 1
ATOM 1572 C C . GLN A 1 196 ? -9.021 7.977 -12.281 1.00 34.66 196 GLN A C 1
ATOM 1574 O O . GLN A 1 196 ? -10.077 8.335 -12.804 1.00 34.66 196 GLN A O 1
ATOM 1579 N N . ILE A 1 197 ? -8.685 8.357 -11.050 1.00 31.47 197 ILE A N 1
ATOM 1580 C CA . ILE A 1 197 ? -9.129 9.677 -10.620 1.00 31.47 197 ILE A CA 1
ATOM 1581 C C . ILE A 1 197 ? -8.520 10.610 -11.659 1.00 31.47 197 ILE A C 1
ATOM 1583 O O . ILE A 1 197 ? -7.295 10.768 -11.723 1.00 31.47 197 ILE A O 1
ATOM 1587 N N . VAL A 1 198 ? -9.367 11.161 -12.535 1.00 29.55 198 VAL A N 1
ATOM 1588 C CA . VAL A 1 198 ? -9.007 12.344 -13.305 1.00 29.55 198 VAL A CA 1
ATOM 1589 C C . VAL A 1 198 ? -8.455 13.273 -12.244 1.00 29.55 198 VAL A C 1
ATOM 1591 O O . VAL A 1 198 ? -9.190 13.676 -11.340 1.00 29.55 198 VAL A O 1
ATOM 1594 N N . ALA A 1 199 ? -7.148 13.535 -12.286 1.00 34.78 199 ALA A N 1
ATOM 1595 C CA . ALA A 1 199 ? -6.591 14.671 -11.589 1.00 34.78 199 ALA A CA 1
ATOM 1596 C C . ALA A 1 199 ? -7.316 15.842 -12.231 1.00 34.78 199 ALA A C 1
ATOM 1598 O O . ALA A 1 199 ? -6.892 16.329 -13.273 1.00 34.78 199 ALA A O 1
ATOM 1599 N N . SER A 1 200 ? -8.507 16.170 -11.728 1.00 30.31 200 SER A N 1
ATOM 1600 C CA . SER A 1 200 ? -9.266 17.250 -12.298 1.00 30.31 200 SER A CA 1
ATOM 1601 C C . SER A 1 200 ? -8.339 18.427 -12.114 1.00 30.31 200 SER A C 1
ATOM 1603 O O . SER A 1 200 ? -7.898 18.685 -10.986 1.00 30.31 200 SER A O 1
ATOM 1605 N N . ASP A 1 201 ? -8.071 19.142 -13.197 1.00 32.91 201 ASP A N 1
ATOM 1606 C CA . ASP A 1 201 ? -7.391 20.432 -13.144 1.00 32.91 201 ASP A CA 1
ATOM 1607 C C . ASP A 1 201 ? -8.093 21.393 -12.147 1.00 32.91 201 ASP A C 1
ATOM 1609 O O . ASP A 1 201 ? -7.554 22.435 -11.791 1.00 32.91 201 ASP A O 1
ATOM 1613 N N . GLN A 1 202 ? -9.274 21.003 -11.642 1.00 29.84 202 GLN A N 1
ATOM 1614 C CA . GLN A 1 202 ? -10.150 21.696 -10.707 1.00 29.84 202 GLN A CA 1
ATOM 1615 C C . GLN A 1 202 ? -10.249 21.112 -9.278 1.00 29.84 202 GLN A C 1
ATOM 1617 O O . GLN A 1 202 ? -11.026 21.631 -8.483 1.00 29.84 202 GLN A O 1
ATOM 1622 N N . ARG A 1 203 ? -9.456 20.110 -8.867 1.00 33.31 203 ARG A N 1
ATOM 1623 C CA . ARG A 1 203 ? -9.367 19.695 -7.442 1.00 33.31 203 ARG A CA 1
ATOM 1624 C C . ARG A 1 203 ? -8.059 20.183 -6.852 1.00 33.31 203 ARG A C 1
ATOM 1626 O O . ARG A 1 203 ? -7.188 19.432 -6.427 1.00 33.31 203 ARG A O 1
ATOM 1633 N N . VAL A 1 204 ? -7.946 21.502 -6.868 1.00 34.97 204 VAL A N 1
ATOM 1634 C CA . VAL A 1 204 ? -6.968 22.269 -6.111 1.00 34.97 204 VAL A CA 1
ATOM 1635 C C . VAL A 1 204 ? -7.766 23.179 -5.179 1.00 34.97 204 VAL A C 1
ATOM 1637 O O . VAL A 1 204 ? -7.700 24.392 -5.297 1.00 34.97 204 VAL A O 1
ATOM 1640 N N . SER A 1 205 ? -8.542 22.600 -4.258 1.00 33.97 205 SER A N 1
ATOM 1641 C CA . SER A 1 205 ? -8.509 23.174 -2.915 1.00 33.97 205 SER A CA 1
ATOM 1642 C C . SER A 1 205 ? -7.372 22.449 -2.229 1.00 33.97 205 SER A C 1
ATOM 1644 O O . SER A 1 205 ? -7.414 21.240 -1.985 1.00 33.97 205 SER A O 1
ATOM 1646 N N . THR A 1 206 ? -6.257 23.149 -2.084 1.00 37.34 206 THR A N 1
ATOM 1647 C CA . THR A 1 206 ? -5.139 22.599 -1.354 1.00 37.34 206 THR A CA 1
ATOM 1648 C C . THR A 1 206 ? -5.555 22.465 0.104 1.00 37.34 206 THR A C 1
ATOM 1650 O O . THR A 1 206 ? -5.627 23.458 0.811 1.00 37.34 206 THR A O 1
ATOM 1653 N N . VAL A 1 207 ? -5.619 21.231 0.602 1.00 40.97 207 VAL A N 1
ATOM 1654 C CA . VAL A 1 207 ? -5.403 20.901 2.028 1.00 40.97 207 VAL A CA 1
ATOM 1655 C C . VAL A 1 207 ? -4.178 21.658 2.604 1.00 40.97 207 VAL A C 1
ATOM 1657 O O . VAL A 1 207 ? -4.055 21.886 3.803 1.00 40.97 207 VAL A O 1
ATOM 1660 N N . ALA A 1 208 ? -3.265 22.105 1.732 1.00 38.91 208 ALA A N 1
ATOM 1661 C CA . ALA A 1 208 ? -2.134 22.981 2.020 1.00 38.91 208 ALA A CA 1
ATOM 1662 C C . ALA A 1 208 ? -2.449 24.471 2.264 1.00 38.91 208 ALA A C 1
ATOM 1664 O O . ALA A 1 208 ? -1.554 25.145 2.760 1.00 38.91 208 ALA A O 1
ATOM 1665 N N . GLU A 1 209 ? -3.599 25.014 1.867 1.00 41.25 209 GLU A N 1
ATOM 1666 C CA . GLU A 1 209 ? -3.997 26.410 2.125 1.00 41.25 209 GLU A CA 1
ATOM 1667 C C . GLU A 1 209 ? -4.740 26.465 3.456 1.00 41.25 209 GLU A C 1
ATOM 1669 O O . GLU A 1 209 ? -4.192 27.007 4.406 1.00 41.25 209 GLU A O 1
ATOM 1674 N N . GLU A 1 210 ? -5.817 25.692 3.613 1.00 40.91 210 GLU A N 1
ATOM 1675 C CA . GLU A 1 210 ? -6.534 25.528 4.891 1.00 40.91 210 GLU A CA 1
ATOM 1676 C C . GLU A 1 210 ? -5.613 25.013 6.019 1.00 40.91 210 GLU A C 1
ATOM 1678 O O . GLU A 1 210 ? -5.657 25.476 7.162 1.00 40.91 210 GLU A O 1
ATOM 1683 N N . GLY A 1 211 ? -4.714 24.071 5.704 1.00 36.62 211 GLY A N 1
ATOM 1684 C CA . GLY A 1 211 ? -3.715 23.559 6.642 1.00 36.62 211 GLY A CA 1
ATOM 1685 C C . GLY A 1 211 ? -2.589 24.551 6.962 1.00 36.62 211 GLY A C 1
ATOM 1686 O O . GLY A 1 211 ? -2.040 24.487 8.060 1.00 36.62 211 GLY A O 1
ATOM 1687 N N . ARG A 1 212 ? -2.246 25.477 6.050 1.00 41.84 212 ARG A N 1
ATOM 1688 C CA . ARG A 1 212 ? -1.300 26.577 6.333 1.00 41.84 212 ARG A CA 1
ATOM 1689 C C . ARG A 1 212 ? -1.964 27.703 7.111 1.00 41.84 212 ARG A C 1
ATOM 1691 O O . ARG A 1 212 ? -1.344 28.206 8.037 1.00 41.84 212 ARG A O 1
ATOM 1698 N N . GLU A 1 213 ? -3.202 28.053 6.786 1.00 45.06 213 GLU A N 1
ATOM 1699 C CA . GLU A 1 213 ? -4.002 29.053 7.498 1.00 45.06 213 GLU A CA 1
ATOM 1700 C C . GLU A 1 213 ? -4.228 28.646 8.956 1.00 45.06 213 GLU A C 1
ATOM 1702 O O . GLU A 1 213 ? -4.043 29.454 9.860 1.00 45.06 213 GLU A O 1
ATOM 1707 N N . THR A 1 214 ? -4.510 27.363 9.206 1.00 39.22 214 THR A N 1
ATOM 1708 C CA . THR A 1 214 ? -4.657 26.833 10.574 1.00 39.22 214 THR A CA 1
ATOM 1709 C C . THR A 1 214 ? -3.348 26.920 11.368 1.00 39.22 214 THR A C 1
ATOM 1711 O O . THR A 1 214 ? -3.350 27.274 12.542 1.00 39.22 214 THR A O 1
ATOM 1714 N N . LEU A 1 215 ? -2.212 26.620 10.732 1.00 33.12 215 LEU A N 1
ATOM 1715 C CA . LEU A 1 215 ? -0.889 26.704 11.361 1.00 33.12 215 LEU A CA 1
ATOM 1716 C C . LEU A 1 215 ? -0.460 28.157 11.598 1.00 33.12 215 LEU A C 1
ATOM 1718 O O . LEU A 1 215 ? 0.125 28.458 12.632 1.00 33.12 215 LEU A O 1
ATOM 1722 N N . ALA A 1 216 ? -0.783 29.060 10.670 1.00 38.38 216 ALA A N 1
ATOM 1723 C CA . ALA A 1 216 ? -0.555 30.491 10.826 1.00 38.38 216 ALA A CA 1
ATOM 1724 C C . ALA A 1 216 ? -1.391 31.065 11.979 1.00 38.38 216 ALA A C 1
ATOM 1726 O O . ALA A 1 216 ? -0.852 31.806 12.793 1.00 38.38 216 ALA A O 1
ATOM 1727 N N . PHE A 1 217 ? -2.659 30.659 12.103 1.00 35.88 217 PHE A N 1
ATOM 1728 C CA . PHE A 1 217 ? -3.532 31.038 13.216 1.00 35.88 217 PHE A CA 1
ATOM 1729 C C . PHE A 1 217 ? -2.957 30.595 14.571 1.00 35.88 217 PHE A C 1
ATOM 1731 O O . PHE A 1 217 ? -2.800 31.422 15.465 1.00 35.88 217 PHE A O 1
ATOM 1738 N N . LEU A 1 218 ? -2.555 29.326 14.698 1.00 31.33 218 LEU A N 1
ATOM 1739 C CA . LEU A 1 218 ? -2.004 28.761 15.938 1.00 31.33 218 LEU A CA 1
ATOM 1740 C C . LEU A 1 218 ? -0.639 29.336 16.348 1.00 31.33 218 LEU A C 1
ATOM 1742 O O . LEU A 1 218 ? -0.301 29.294 17.523 1.00 31.33 218 LEU A O 1
ATOM 1746 N N . LEU A 1 219 ? 0.151 29.845 15.399 1.00 31.25 219 LEU A N 1
ATOM 1747 C CA . LEU A 1 219 ? 1.442 30.496 15.667 1.00 31.25 219 LEU A CA 1
ATOM 1748 C C . LEU A 1 219 ? 1.318 32.012 15.906 1.00 31.25 219 LEU A C 1
ATOM 1750 O O . LEU A 1 219 ? 2.310 32.659 16.238 1.00 31.25 219 LEU A O 1
ATOM 1754 N N . SER A 1 220 ? 0.125 32.577 15.699 1.00 36.16 220 SER A N 1
ATOM 1755 C CA . SER A 1 220 ? -0.191 33.999 15.900 1.00 36.16 220 SER A CA 1
ATOM 1756 C C . SER A 1 220 ? -1.029 34.287 17.154 1.00 36.16 220 SER A C 1
ATOM 1758 O O . SER A 1 220 ? -1.286 35.455 17.446 1.00 36.16 220 SER A O 1
ATOM 1760 N N . ALA A 1 221 ? -1.450 33.238 17.867 1.00 38.22 221 ALA A N 1
ATOM 1761 C CA . ALA A 1 221 ? -2.154 33.280 19.150 1.00 38.22 221 ALA A CA 1
ATOM 1762 C C . ALA A 1 221 ? -1.191 32.957 20.300 1.00 38.22 221 ALA A C 1
ATOM 1764 O O . ALA A 1 221 ? -1.376 33.542 21.390 1.00 38.22 221 ALA A O 1
#

Secondary structure (DSSP, 8-state):
-----TTS-EEEEEEEEE--SSS--EEEEEEEES-GGGGS--S-PPPHHHHHHHHHHT----PPPHHHHHHTT--EEEEEEES-TTTS-HHHHHHHHHHHHHHTSSS-GGGEEEEEE-SS-HHHHHHHHHHHHHHHH-----GGGEEEETTGGGT-HHHHHHHHHHHHHHHHHHHHHHHTS-S---PPP-----------TT----HHHHHHHHHHHHHH-

Sequence (221 aa):
MAYLNLNKFHYFGFDESPIGGNSSGLVLACTETDDSRLIEKRTNLLKAADYIHLIREGEEIVVPSLFNMGLNGLSSYSWIRSNRGRSFCRQRAAHASIAQLLMESEVDPRRMVVYIDEFFPPEYTKELLVEYMQRFYGVNLPRPNIQVIPGADRSIPLVNFADILAYRIAASFRRTQNCYTGPGQRLPMVELFSEQIVASDQRVSTVAEEGRETLAFLLSA

Radius of gyration: 18.04 Å; chains: 1; bounding box: 40×51×48 Å

pLDDT: mean 71.42, std 21.65, range [29.55, 97.94]

Foldseek 3Di:
DDDDPLVAFKEKAKDKDALDDPFRKIKIKIWIFRDCVLQAWDAFDDAQVNVVVCVVVVHPDDDDDPVNVVVVTTDDMDMAMDRQVVPDPVLLVRLLRVLVVVVVDPHALQRYAYEYAPPDDQVVSLVSNQCNNCPVPVHGNDSVSYHYDHCCCRIRNRNVVRRNVNHLVSVVSNVVVCVVPDDDDDDPDDDDDDDPPPPPPPPPPPPVVVVVVVVVVVVVD